Protein AF-A0A8J1VKW4-F1 (afdb_monomer)

Structure (mmCIF, N/CA/C/O backbone):
data_AF-A0A8J1VKW4-F1
#
_entry.id   AF-A0A8J1VKW4-F1
#
loop_
_atom_site.group_PDB
_atom_site.id
_atom_site.type_symbol
_atom_site.label_atom_id
_atom_site.label_alt_id
_atom_site.label_comp_id
_atom_site.label_asym_id
_atom_site.label_entity_id
_atom_site.label_seq_id
_atom_site.pdbx_PDB_ins_code
_atom_site.Cartn_x
_atom_site.Cartn_y
_atom_site.Cartn_z
_atom_site.occupancy
_atom_site.B_iso_or_equiv
_atom_site.auth_seq_id
_atom_site.auth_comp_id
_atom_site.auth_asym_id
_atom_site.auth_atom_id
_atom_site.pdbx_PDB_model_num
ATOM 1 N N . MET A 1 1 ? 56.242 23.910 -85.089 1.00 36.94 1 MET A N 1
ATOM 2 C CA . MET A 1 1 ? 56.567 22.838 -84.122 1.00 36.94 1 MET A CA 1
ATOM 3 C C . MET A 1 1 ? 55.253 22.298 -83.583 1.00 36.94 1 MET A C 1
ATOM 5 O O . MET A 1 1 ? 54.574 23.015 -82.865 1.00 36.94 1 MET A O 1
ATOM 9 N N . ILE A 1 2 ? 54.832 21.115 -84.033 1.00 38.91 2 ILE A N 1
ATOM 10 C CA . ILE A 1 2 ? 53.536 20.521 -83.674 1.00 38.91 2 ILE A CA 1
ATOM 11 C C . ILE A 1 2 ? 53.743 19.710 -82.392 1.00 38.91 2 ILE A C 1
ATOM 13 O O . ILE A 1 2 ? 54.543 18.778 -82.377 1.00 38.91 2 ILE A O 1
ATOM 17 N N . SER A 1 3 ? 53.068 20.097 -81.310 1.00 37.22 3 SER A N 1
ATOM 18 C CA . SER A 1 3 ? 53.065 19.372 -80.041 1.00 37.22 3 SER A CA 1
ATOM 19 C C . SER A 1 3 ? 52.272 18.073 -80.188 1.00 37.22 3 SER A C 1
ATOM 21 O O . SER A 1 3 ? 51.053 18.065 -80.348 1.00 37.22 3 SER A O 1
ATOM 23 N N . SER A 1 4 ? 52.975 16.947 -80.134 1.00 39.84 4 SER A N 1
ATOM 24 C CA . SER A 1 4 ? 52.389 15.611 -80.076 1.00 39.84 4 SER A CA 1
ATOM 25 C C . SER A 1 4 ? 51.739 15.387 -78.707 1.00 39.84 4 SER A C 1
ATOM 27 O O . SER A 1 4 ? 52.409 15.018 -77.742 1.00 39.84 4 SER A O 1
ATOM 29 N N . PHE A 1 5 ? 50.431 15.625 -78.614 1.00 45.59 5 PHE A N 1
ATOM 30 C CA . PHE A 1 5 ? 49.618 15.143 -77.500 1.00 45.59 5 PHE A CA 1
ATOM 31 C C . PHE A 1 5 ? 49.519 13.610 -77.576 1.00 45.59 5 PHE A C 1
ATOM 33 O O . PHE A 1 5 ? 49.183 13.086 -78.642 1.00 45.59 5 PHE A O 1
ATOM 40 N N . PRO A 1 6 ? 49.782 12.863 -76.489 1.00 50.28 6 PRO A N 1
ATOM 41 C CA . PRO A 1 6 ? 49.545 11.427 -76.484 1.00 50.28 6 PRO A CA 1
ATOM 42 C C . PRO A 1 6 ? 48.038 11.170 -76.619 1.00 50.28 6 PRO A C 1
ATOM 44 O O . PRO A 1 6 ? 47.255 11.510 -75.733 1.00 50.28 6 PRO A O 1
ATOM 47 N N . GLN A 1 7 ? 47.626 10.583 -77.745 1.00 47.34 7 GLN A N 1
ATOM 48 C CA . GLN A 1 7 ? 46.265 10.089 -77.943 1.00 47.34 7 GLN A CA 1
ATOM 49 C C 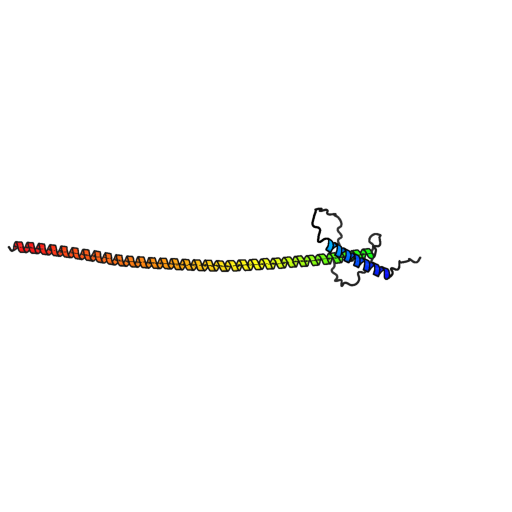. GLN A 1 7 ? 46.038 8.897 -77.009 1.00 47.34 7 GLN A C 1
ATOM 51 O O . GLN A 1 7 ? 46.432 7.773 -77.317 1.00 47.34 7 GLN A O 1
ATOM 56 N N . ILE A 1 8 ? 45.418 9.148 -75.856 1.00 52.66 8 ILE A N 1
ATOM 57 C CA . ILE A 1 8 ? 44.946 8.091 -74.958 1.00 52.66 8 ILE A CA 1
ATOM 58 C C . ILE A 1 8 ? 43.867 7.313 -75.714 1.00 52.66 8 ILE A C 1
ATOM 60 O O . ILE A 1 8 ? 42.833 7.872 -76.085 1.00 52.66 8 ILE A O 1
ATOM 64 N N . ARG A 1 9 ? 44.119 6.032 -75.994 1.00 56.00 9 ARG A N 1
ATOM 65 C CA . ARG A 1 9 ? 43.197 5.199 -76.774 1.00 56.00 9 ARG A CA 1
ATOM 66 C C . ARG A 1 9 ? 42.032 4.772 -75.884 1.00 56.00 9 ARG A C 1
ATOM 68 O O . ARG A 1 9 ? 42.182 4.594 -74.678 1.00 56.00 9 ARG A O 1
ATOM 75 N N . ALA A 1 10 ? 40.859 4.529 -76.468 1.00 54.78 10 ALA A N 1
ATOM 76 C CA . ALA A 1 10 ? 39.691 4.036 -75.724 1.00 54.78 10 ALA A CA 1
ATOM 77 C C . ALA A 1 10 ? 39.971 2.721 -74.954 1.00 54.78 10 ALA A C 1
ATOM 79 O O . ALA A 1 10 ? 39.379 2.466 -73.902 1.00 54.78 10 ALA A O 1
ATOM 80 N N . SER A 1 11 ? 40.926 1.912 -75.434 1.00 56.25 11 SER A N 1
ATOM 81 C CA . SER A 1 11 ? 41.442 0.724 -74.741 1.00 56.25 11 SER A CA 1
ATOM 82 C C . SER A 1 11 ? 42.068 1.041 -73.380 1.00 56.25 11 SER A C 1
ATOM 84 O O . SER A 1 11 ? 41.938 0.245 -72.448 1.00 56.25 11 SER A O 1
ATOM 86 N N . ASP A 1 12 ? 42.692 2.210 -73.242 1.00 55.22 12 ASP A N 1
ATOM 87 C CA . ASP A 1 12 ? 43.379 2.637 -72.025 1.00 55.22 12 ASP A CA 1
ATOM 88 C C . ASP A 1 12 ? 42.350 3.037 -70.962 1.00 55.22 12 ASP A C 1
ATOM 90 O O . ASP A 1 12 ? 42.443 2.610 -69.813 1.00 55.22 12 ASP A O 1
ATOM 94 N N . PHE A 1 13 ? 41.268 3.718 -71.354 1.00 56.88 13 PHE A N 1
ATOM 95 C CA . PHE A 1 13 ? 40.128 3.991 -70.468 1.00 56.88 13 PHE A CA 1
ATOM 96 C C . PHE A 1 13 ? 39.445 2.707 -69.974 1.00 56.88 13 PHE A C 1
ATOM 98 O O . PHE A 1 13 ? 39.104 2.591 -68.791 1.00 56.88 13 PHE A O 1
ATOM 105 N N . ALA A 1 14 ? 39.285 1.702 -70.842 1.00 63.62 14 ALA A N 1
ATOM 106 C CA . ALA A 1 14 ? 38.735 0.404 -70.450 1.00 63.62 14 ALA A CA 1
ATOM 107 C C . ALA A 1 14 ? 39.653 -0.341 -69.461 1.00 63.62 14 ALA A C 1
ATOM 109 O O . ALA A 1 14 ? 39.168 -0.953 -68.502 1.00 63.62 14 ALA A O 1
ATOM 110 N N . ALA A 1 15 ? 40.973 -0.267 -69.655 1.00 64.50 15 ALA A N 1
ATOM 111 C CA . ALA A 1 15 ? 41.958 -0.836 -68.739 1.00 64.50 15 ALA A CA 1
ATOM 112 C C . ALA A 1 15 ? 41.936 -0.137 -67.368 1.00 64.50 15 ALA A C 1
ATOM 114 O O . ALA A 1 15 ? 41.903 -0.814 -66.336 1.00 64.50 15 ALA A O 1
ATOM 115 N N . LEU A 1 16 ? 41.847 1.196 -67.344 1.00 63.59 16 LEU A N 1
ATOM 116 C CA . LEU A 1 16 ? 41.760 1.992 -66.117 1.00 63.59 16 LEU A CA 1
ATOM 117 C C . LEU A 1 16 ? 40.461 1.733 -65.341 1.00 63.59 16 LEU A C 1
ATOM 119 O O . LEU A 1 16 ? 40.492 1.524 -64.126 1.00 63.59 16 LEU A O 1
ATOM 123 N N . ARG A 1 17 ? 39.318 1.618 -66.030 1.00 68.75 17 ARG A N 1
ATOM 124 C CA . ARG A 1 17 ? 38.032 1.258 -65.405 1.00 68.75 17 ARG A CA 1
ATOM 125 C C . ARG A 1 17 ? 38.060 -0.143 -64.788 1.00 68.75 17 ARG A C 1
ATOM 127 O O . ARG A 1 17 ? 37.532 -0.359 -63.691 1.00 68.75 17 ARG A O 1
ATOM 134 N N . ARG A 1 18 ? 38.702 -1.107 -65.458 1.00 72.00 18 ARG A N 1
ATOM 135 C CA . ARG A 1 18 ? 38.918 -2.462 -64.919 1.00 72.00 18 ARG A CA 1
ATOM 136 C C . ARG A 1 18 ? 39.855 -2.442 -63.712 1.00 72.00 18 ARG A C 1
ATOM 138 O O . ARG A 1 18 ? 39.589 -3.163 -62.750 1.00 72.00 18 ARG A O 1
ATOM 145 N N . LEU A 1 19 ? 40.902 -1.615 -63.728 1.00 73.81 19 LEU A N 1
ATOM 146 C CA . LEU A 1 19 ? 41.825 -1.453 -62.604 1.00 73.81 19 LEU A CA 1
ATOM 147 C C . LEU A 1 19 ? 41.109 -0.882 -61.372 1.00 73.81 19 LEU A C 1
ATOM 149 O O . LEU A 1 19 ? 41.178 -1.495 -60.310 1.00 73.81 19 LEU A O 1
ATOM 153 N N . ALA A 1 20 ? 40.339 0.198 -61.526 1.00 66.31 20 ALA A N 1
ATOM 154 C CA . ALA A 1 20 ? 39.536 0.785 -60.447 1.00 66.31 20 ALA A CA 1
ATOM 155 C C . ALA A 1 20 ? 38.490 -0.202 -59.886 1.00 66.31 20 ALA A C 1
ATOM 157 O O . ALA A 1 20 ? 38.286 -0.315 -58.677 1.00 66.31 20 ALA A O 1
ATOM 158 N N . SER A 1 21 ? 37.861 -0.997 -60.757 1.00 71.00 21 SER A N 1
ATOM 159 C CA . SER A 1 21 ? 36.925 -2.047 -60.328 1.00 71.00 21 SER A CA 1
ATOM 160 C C . SER A 1 21 ? 37.630 -3.169 -59.552 1.00 71.00 21 SER A C 1
ATOM 162 O O . SER A 1 21 ? 37.085 -3.705 -58.586 1.00 71.00 21 SER A O 1
ATOM 164 N N . ARG A 1 22 ? 38.855 -3.534 -59.952 1.00 73.94 22 ARG A N 1
ATOM 165 C CA . ARG A 1 22 ? 39.676 -4.541 -59.264 1.00 73.94 22 ARG A CA 1
ATOM 166 C C . ARG A 1 22 ? 40.177 -4.047 -57.912 1.00 73.94 22 ARG A C 1
ATOM 168 O O . ARG A 1 22 ? 40.124 -4.820 -56.960 1.00 73.94 22 ARG A O 1
ATOM 175 N N . THR A 1 23 ? 40.624 -2.796 -57.801 1.00 72.31 23 THR A N 1
ATOM 176 C CA . THR A 1 23 ? 41.054 -2.224 -56.515 1.00 72.31 23 THR A CA 1
ATOM 177 C C . THR A 1 23 ? 39.887 -2.146 -55.539 1.00 72.31 23 THR A C 1
ATOM 179 O O . THR A 1 23 ? 40.040 -2.569 -54.397 1.00 72.31 23 THR A O 1
ATOM 182 N N . ARG A 1 24 ? 38.694 -1.751 -56.001 1.00 70.88 24 ARG A N 1
ATOM 183 C CA . ARG A 1 24 ? 37.465 -1.797 -55.194 1.00 70.88 24 ARG A CA 1
ATOM 184 C C . ARG A 1 24 ? 37.159 -3.209 -54.683 1.00 70.88 24 ARG A C 1
ATOM 186 O O . ARG A 1 24 ? 37.010 -3.403 -53.481 1.00 70.88 24 ARG A O 1
ATOM 193 N N . ARG A 1 25 ? 37.157 -4.218 -55.564 1.00 73.00 25 ARG A N 1
ATOM 194 C CA . ARG A 1 25 ? 36.947 -5.627 -55.165 1.00 73.00 25 ARG A CA 1
ATOM 195 C C . ARG A 1 25 ? 38.035 -6.142 -54.219 1.00 73.00 25 ARG A C 1
ATOM 197 O O . ARG A 1 25 ? 37.746 -6.959 -53.349 1.00 73.00 25 ARG A O 1
ATOM 204 N N . ARG A 1 26 ? 39.284 -5.699 -54.384 1.00 76.00 26 ARG A N 1
ATOM 205 C CA . ARG A 1 26 ? 40.398 -6.060 -53.496 1.00 76.00 26 ARG A CA 1
ATOM 206 C C . ARG A 1 26 ? 40.198 -5.477 -52.098 1.00 76.00 26 ARG A C 1
ATOM 208 O O . ARG A 1 26 ? 40.295 -6.229 -51.137 1.00 76.00 26 ARG A O 1
ATOM 215 N N . LEU A 1 27 ? 39.844 -4.197 -51.991 1.00 71.94 27 LEU A N 1
ATOM 216 C CA . LEU A 1 27 ? 39.533 -3.550 -50.711 1.00 71.94 27 LEU A CA 1
ATOM 217 C C . LEU A 1 27 ? 38.328 -4.216 -50.021 1.00 71.94 27 LEU A C 1
ATOM 219 O O . LEU A 1 27 ? 38.366 -4.477 -48.820 1.00 71.94 27 LEU A O 1
ATOM 223 N N . GLU A 1 28 ? 37.298 -4.602 -50.781 1.00 72.12 28 GLU A N 1
ATOM 224 C CA . GLU A 1 28 ? 36.158 -5.372 -50.261 1.00 72.12 28 GLU A CA 1
ATOM 225 C C . GLU A 1 28 ? 36.562 -6.765 -49.739 1.00 72.12 28 GLU A C 1
ATOM 227 O O . GLU A 1 28 ? 36.038 -7.216 -48.718 1.00 72.12 28 GLU A O 1
ATOM 232 N N . ARG A 1 29 ? 37.504 -7.454 -50.402 1.00 74.00 29 ARG A N 1
ATOM 233 C CA . ARG A 1 29 ? 38.032 -8.758 -49.954 1.00 74.00 29 ARG A CA 1
ATOM 234 C C . ARG A 1 29 ? 38.921 -8.636 -48.723 1.00 74.00 29 ARG A C 1
ATOM 236 O O . ARG A 1 29 ? 38.750 -9.416 -47.792 1.00 74.00 29 ARG A O 1
ATOM 243 N N . GLU A 1 30 ? 39.823 -7.658 -48.686 1.00 69.06 30 GLU A N 1
ATOM 244 C CA . GLU A 1 30 ? 40.665 -7.388 -47.514 1.00 69.06 30 GLU A CA 1
ATOM 245 C C . GLU A 1 30 ? 39.804 -7.058 -46.284 1.00 69.06 30 GLU A C 1
ATOM 247 O O . GLU A 1 30 ? 40.100 -7.514 -45.182 1.00 69.06 30 GLU A O 1
ATOM 252 N N . ARG A 1 31 ? 38.668 -6.375 -46.473 1.00 61.94 31 ARG A N 1
ATOM 253 C CA . ARG A 1 31 ? 37.682 -6.124 -45.413 1.00 61.94 31 ARG A CA 1
ATOM 254 C C . ARG A 1 31 ? 36.963 -7.391 -44.933 1.00 61.94 31 ARG A C 1
ATOM 256 O O . ARG A 1 31 ? 36.726 -7.522 -43.737 1.00 61.94 31 ARG A O 1
ATOM 263 N N . ARG A 1 32 ? 36.633 -8.332 -45.826 1.00 64.50 32 ARG A N 1
ATOM 264 C CA . ARG A 1 32 ? 36.074 -9.644 -45.432 1.00 64.50 32 ARG A CA 1
ATOM 265 C C . ARG A 1 32 ? 37.114 -10.521 -44.718 1.00 64.50 32 ARG A C 1
ATOM 267 O O . ARG A 1 32 ? 36.754 -11.242 -43.798 1.00 64.50 32 ARG A O 1
ATOM 274 N N . GLY A 1 33 ? 38.390 -10.422 -45.102 1.00 56.88 33 GLY A N 1
ATOM 275 C CA . GLY A 1 33 ? 39.500 -11.163 -44.487 1.00 56.88 33 GLY A CA 1
ATOM 276 C C . GLY A 1 33 ? 39.949 -10.628 -43.120 1.00 56.88 33 GLY A C 1
ATOM 277 O O . GLY A 1 33 ? 40.381 -11.402 -42.274 1.00 56.88 33 GLY A O 1
ATOM 278 N N . ARG A 1 34 ? 39.791 -9.324 -42.848 1.00 54.09 34 ARG A N 1
ATOM 279 C CA . ARG A 1 34 ? 40.121 -8.696 -41.549 1.00 54.09 34 ARG A CA 1
ATOM 280 C C . ARG A 1 34 ? 39.004 -8.784 -40.495 1.00 54.09 34 ARG A C 1
ATOM 282 O O . ARG A 1 34 ? 39.060 -8.091 -39.487 1.00 54.09 34 ARG A O 1
ATOM 289 N N . GLY A 1 35 ? 38.004 -9.644 -40.691 1.00 48.34 35 GLY A N 1
ATOM 290 C CA . GLY A 1 35 ? 37.006 -9.969 -39.661 1.00 48.34 35 GLY A CA 1
ATOM 291 C C . GLY A 1 35 ? 37.505 -10.932 -38.571 1.00 48.34 35 GLY A C 1
ATOM 292 O O . GLY A 1 35 ? 36.757 -11.206 -37.639 1.00 48.34 35 GLY A O 1
ATOM 293 N N . GLY A 1 36 ? 38.740 -11.450 -38.683 1.00 46.78 36 GLY A N 1
ATOM 294 C CA . GLY A 1 36 ? 39.269 -12.522 -37.826 1.00 46.78 36 GLY A CA 1
ATOM 295 C C . GLY A 1 36 ? 40.538 -12.222 -37.016 1.00 46.78 36 GLY A C 1
ATOM 296 O O . GLY A 1 36 ? 40.989 -13.104 -36.296 1.00 46.78 36 GLY A O 1
ATOM 297 N N . GLN A 1 37 ? 41.126 -11.022 -37.080 1.00 41.78 37 GLN A N 1
ATOM 298 C CA . GLN A 1 37 ? 42.292 -10.672 -36.250 1.00 41.78 37 GLN A CA 1
ATOM 299 C C . GLN A 1 37 ? 41.942 -9.542 -35.283 1.00 41.78 37 GLN A C 1
ATOM 301 O O . GLN A 1 37 ? 41.975 -8.360 -35.619 1.00 41.78 37 GLN A O 1
ATOM 306 N N . ARG A 1 38 ? 41.584 -9.935 -34.058 1.00 48.03 38 ARG A N 1
ATOM 307 C CA . ARG A 1 38 ? 41.662 -9.067 -32.883 1.00 48.03 38 ARG A CA 1
ATOM 308 C C . ARG A 1 38 ? 43.128 -8.949 -32.470 1.00 48.03 38 ARG A C 1
ATOM 310 O O . ARG A 1 38 ? 43.802 -9.968 -32.376 1.00 48.03 38 ARG A O 1
ATOM 317 N N . GLY A 1 39 ? 43.552 -7.743 -32.106 1.00 37.97 39 GLY A N 1
ATOM 318 C CA . GLY A 1 39 ? 44.620 -7.567 -31.123 1.00 37.97 39 GLY A CA 1
ATOM 319 C C . GLY A 1 39 ? 45.649 -6.493 -31.452 1.00 37.97 39 GLY A C 1
ATOM 320 O O . GLY A 1 39 ? 46.365 -6.623 -32.435 1.00 37.97 3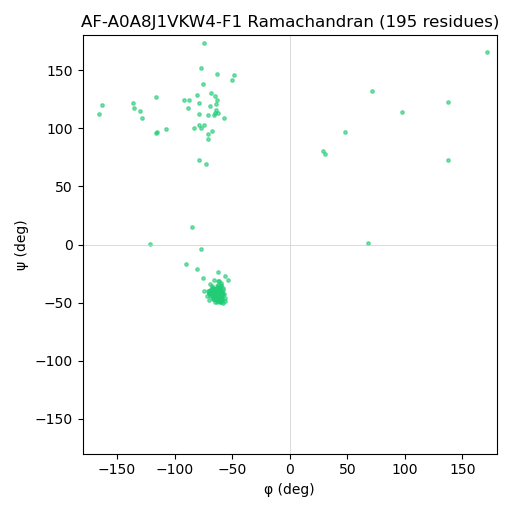9 GLY A O 1
ATOM 321 N N . SER A 1 40 ? 45.774 -5.542 -30.514 1.00 35.09 40 SER A N 1
ATOM 322 C CA . SER A 1 40 ? 46.935 -4.666 -30.273 1.00 35.09 40 SER A CA 1
ATOM 323 C C . SER A 1 40 ? 47.169 -3.581 -31.335 1.00 35.09 40 SER A C 1
ATOM 325 O O . SER A 1 40 ? 47.129 -3.842 -32.523 1.00 35.09 40 SER A O 1
ATOM 327 N N . GLY A 1 41 ? 47.396 -2.308 -31.043 1.00 33.97 41 GLY A N 1
ATOM 328 C CA . GLY A 1 41 ? 47.830 -1.602 -29.8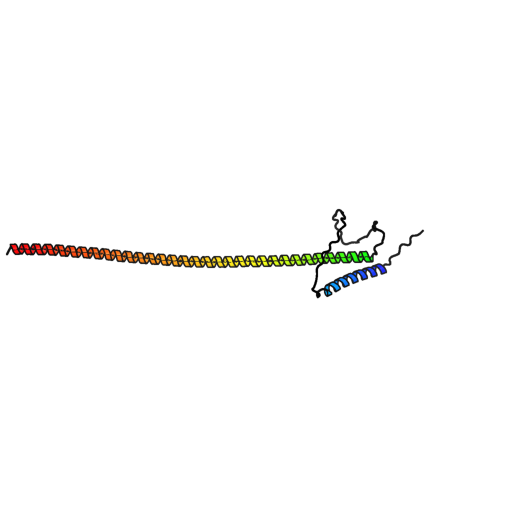47 1.00 33.97 41 GLY A CA 1
ATOM 329 C C . GLY A 1 41 ? 48.091 -0.149 -30.282 1.00 33.97 41 GLY A C 1
ATOM 330 O O . GLY A 1 41 ? 48.093 0.163 -31.470 1.00 33.97 41 GLY A O 1
ATOM 331 N N . MET A 1 42 ? 48.214 0.751 -29.316 1.00 40.91 42 MET A N 1
ATOM 332 C CA . MET A 1 42 ? 48.293 2.206 -29.475 1.00 40.91 42 MET A CA 1
ATOM 333 C C . MET A 1 42 ? 49.297 2.723 -30.524 1.00 40.91 42 MET A C 1
ATOM 335 O O . MET A 1 42 ? 50.412 2.226 -30.599 1.00 40.91 42 MET A O 1
ATOM 339 N N . ALA A 1 43 ? 48.948 3.833 -31.185 1.00 32.59 43 ALA A N 1
ATOM 340 C CA . ALA A 1 43 ? 49.825 5.001 -31.343 1.00 32.59 43 ALA A CA 1
ATOM 341 C C . ALA A 1 43 ? 48.998 6.208 -31.821 1.00 32.59 43 ALA A C 1
ATOM 343 O O . ALA A 1 43 ? 48.466 6.233 -32.930 1.00 32.59 43 ALA A O 1
ATOM 344 N N . ARG A 1 44 ? 48.865 7.213 -30.948 1.00 43.19 44 ARG A N 1
ATOM 345 C CA . ARG A 1 44 ? 48.507 8.577 -31.339 1.00 43.19 44 ARG A CA 1
ATOM 346 C C . ARG A 1 44 ? 49.770 9.229 -31.886 1.00 43.19 44 ARG A C 1
ATOM 348 O O . ARG A 1 44 ? 50.648 9.559 -31.104 1.00 43.19 44 ARG A O 1
ATOM 355 N N . GLU A 1 45 ? 49.799 9.508 -33.178 1.00 36.12 45 GLU A N 1
ATOM 356 C CA . GLU A 1 45 ? 50.656 10.549 -33.738 1.00 36.12 45 GLU A CA 1
ATOM 357 C C . GLU A 1 45 ? 49.796 11.434 -34.640 1.00 36.12 45 GLU A C 1
ATOM 359 O O . GLU A 1 45 ? 49.218 10.990 -35.630 1.00 36.12 45 GLU A O 1
ATOM 364 N N . LYS A 1 46 ? 49.648 12.698 -34.236 1.00 50.28 46 LYS A N 1
ATOM 365 C CA . LYS A 1 46 ? 49.170 13.770 -35.110 1.00 50.28 46 LYS A CA 1
ATOM 366 C C . LYS A 1 46 ? 50.362 14.227 -35.957 1.00 50.28 46 LYS A C 1
ATOM 368 O O . LYS A 1 46 ? 51.344 14.652 -35.351 1.00 50.28 46 LYS A O 1
ATOM 373 N N . PRO A 1 47 ? 50.268 14.307 -37.292 1.00 39.72 47 PRO A N 1
ATOM 374 C CA . PRO A 1 47 ? 51.070 15.250 -38.048 1.00 39.72 47 PRO A CA 1
ATOM 375 C C . PRO A 1 47 ? 50.270 16.545 -38.204 1.00 39.72 47 PRO A C 1
ATOM 377 O O . PRO A 1 47 ? 49.117 16.544 -38.640 1.00 39.72 47 PRO A O 1
ATOM 380 N N . GLY A 1 48 ? 50.872 17.648 -37.768 1.00 34.97 48 GLY A N 1
ATOM 381 C CA . GLY A 1 48 ? 50.325 18.984 -37.936 1.00 34.97 48 GLY A CA 1
ATOM 382 C C . GLY A 1 48 ? 50.439 19.513 -39.367 1.00 34.97 48 GLY A C 1
ATOM 383 O O . GLY A 1 48 ? 51.117 18.941 -40.214 1.00 34.97 48 GLY A O 1
ATOM 384 N N . GLY A 1 49 ? 49.821 20.679 -39.564 1.00 34.97 49 GLY A N 1
ATOM 385 C CA . GLY A 1 49 ? 50.182 21.629 -40.615 1.00 34.97 49 GLY A CA 1
ATOM 386 C C . GLY A 1 49 ? 49.337 21.557 -41.884 1.00 34.97 49 GLY A C 1
ATOM 387 O O . GLY A 1 49 ? 49.426 20.605 -42.647 1.00 34.97 49 GLY A O 1
ATOM 388 N N . GLY A 1 50 ? 48.581 22.630 -42.139 1.00 33.38 50 GLY A N 1
ATOM 389 C CA . GLY A 1 50 ? 48.012 22.923 -43.457 1.00 33.38 50 GLY A CA 1
ATOM 390 C C . GLY A 1 50 ? 46.569 23.412 -43.419 1.00 33.38 50 GLY A C 1
ATOM 391 O O . GLY A 1 50 ? 45.661 22.685 -43.803 1.00 33.38 50 GLY A O 1
ATOM 392 N N . SER A 1 51 ? 46.352 24.648 -42.965 1.00 38.44 51 SER A N 1
ATOM 393 C CA . SER A 1 51 ? 45.087 25.355 -43.187 1.00 38.44 51 SER A CA 1
ATOM 394 C C . SER A 1 51 ? 44.965 25.695 -44.674 1.00 38.44 51 SER A C 1
ATOM 396 O O . SER A 1 51 ? 45.800 26.424 -45.206 1.00 38.44 51 SER A O 1
ATOM 398 N N . LEU A 1 52 ? 43.934 25.179 -45.342 1.00 38.62 52 LEU A N 1
ATOM 399 C CA . LEU A 1 52 ? 43.459 25.708 -46.618 1.00 38.62 52 LEU A CA 1
ATOM 400 C C . LEU A 1 52 ? 42.047 26.239 -46.399 1.00 38.62 52 LEU A C 1
ATOM 402 O O . LEU A 1 52 ? 41.066 25.499 -46.382 1.00 38.62 52 LEU A O 1
ATOM 406 N N . ALA A 1 53 ? 41.986 27.551 -46.184 1.00 37.88 53 ALA A N 1
ATOM 407 C CA . ALA A 1 53 ? 40.764 28.324 -46.248 1.00 37.88 53 ALA A CA 1
ATOM 408 C C . ALA A 1 53 ? 40.232 28.313 -47.690 1.00 37.88 53 ALA A C 1
ATOM 410 O O . ALA A 1 53 ? 40.948 28.644 -48.633 1.00 37.88 53 ALA A O 1
ATOM 411 N N . GLY A 1 54 ? 38.964 27.947 -47.842 1.00 35.53 54 GLY A N 1
ATOM 412 C CA . GLY A 1 54 ? 38.214 28.035 -49.087 1.00 35.53 54 GLY A CA 1
ATOM 413 C C . GLY A 1 54 ? 36.728 27.934 -48.771 1.00 35.53 54 GLY A C 1
ATOM 414 O O . GLY A 1 54 ? 36.281 26.981 -48.138 1.00 35.53 54 GLY A O 1
ATOM 415 N N . THR A 1 55 ? 35.981 28.967 -49.135 1.00 35.75 55 THR A N 1
ATOM 416 C CA . THR A 1 55 ? 34.545 29.123 -48.907 1.00 35.75 55 THR A CA 1
ATOM 417 C C . THR A 1 55 ? 33.750 28.055 -49.660 1.00 35.75 55 THR A C 1
ATOM 419 O O . THR A 1 55 ? 33.812 27.955 -50.882 1.00 35.75 55 THR A O 1
ATOM 422 N N . TRP A 1 56 ? 32.972 27.256 -48.928 1.00 35.28 56 TRP A N 1
ATOM 423 C CA . TRP A 1 56 ? 32.057 26.276 -49.507 1.00 35.28 56 TRP A CA 1
ATOM 424 C C . TRP A 1 56 ? 30.792 26.988 -49.991 1.00 35.28 56 TRP A C 1
ATOM 426 O O . TRP A 1 56 ? 29.928 27.335 -49.186 1.00 35.28 56 TRP A O 1
ATOM 436 N N . ARG A 1 57 ? 30.657 27.200 -51.304 1.00 31.38 57 ARG A N 1
ATOM 437 C CA . ARG A 1 57 ? 29.332 27.374 -51.909 1.00 31.38 57 ARG A CA 1
ATOM 438 C C . ARG A 1 57 ? 28.786 26.000 -52.280 1.00 31.38 57 ARG A C 1
ATOM 440 O O . ARG A 1 57 ? 29.441 25.239 -52.985 1.00 31.38 57 ARG A O 1
ATOM 447 N N . ARG A 1 58 ? 27.594 25.695 -51.762 1.00 36.34 58 ARG A N 1
ATOM 448 C CA . ARG A 1 58 ? 26.756 24.575 -52.199 1.00 36.34 58 ARG A CA 1
ATOM 449 C C . ARG A 1 58 ? 26.311 24.855 -53.630 1.00 36.34 58 ARG A C 1
ATOM 451 O O . ARG A 1 58 ? 25.496 25.747 -53.832 1.00 36.34 58 ARG A O 1
ATOM 458 N N . GLU A 1 59 ? 26.806 24.076 -54.576 1.00 32.75 59 GLU A N 1
ATOM 459 C CA . GLU A 1 59 ? 26.089 23.823 -55.820 1.00 32.75 59 GLU A CA 1
ATOM 460 C C . GLU A 1 59 ? 25.760 22.334 -55.870 1.00 32.75 59 GLU A C 1
ATOM 462 O O . GLU A 1 59 ? 26.602 21.466 -55.626 1.00 32.75 59 GLU A O 1
ATOM 467 N N . GLU A 1 60 ? 24.476 22.076 -56.075 1.00 38.25 60 GLU A N 1
ATOM 468 C CA . GLU A 1 60 ? 23.884 20.775 -56.326 1.00 38.25 60 GLU A CA 1
ATOM 469 C C . GLU A 1 60 ? 24.568 20.168 -57.552 1.00 38.25 60 GLU A C 1
ATOM 471 O O . GLU A 1 60 ? 24.387 20.638 -58.669 1.00 38.25 60 GLU A O 1
ATOM 476 N N . SER A 1 61 ? 25.390 19.140 -57.352 1.00 37.69 61 SER A N 1
ATOM 477 C CA . SER A 1 61 ? 25.988 18.397 -58.457 1.00 37.69 61 SER A CA 1
ATOM 478 C C . SER A 1 61 ? 25.317 17.034 -58.528 1.00 37.69 61 SER A C 1
ATOM 480 O O . SER A 1 61 ? 25.612 16.118 -57.755 1.00 37.69 61 SER A O 1
ATOM 482 N N . SER A 1 62 ? 24.370 16.935 -59.460 1.00 37.03 62 SER A N 1
ATOM 483 C CA . SER A 1 62 ? 23.995 15.680 -60.095 1.00 37.03 62 SER A CA 1
ATOM 484 C C . SER A 1 62 ? 25.262 14.985 -60.599 1.00 37.03 62 SER A C 1
ATOM 486 O O . SER A 1 62 ? 26.221 15.620 -61.038 1.00 37.03 62 SER A O 1
ATOM 488 N N . ALA A 1 63 ? 25.290 13.664 -60.459 1.00 41.84 63 ALA A N 1
ATOM 489 C CA . ALA A 1 63 ? 26.437 12.826 -60.764 1.00 41.84 63 ALA A CA 1
ATOM 490 C C . ALA A 1 63 ? 26.673 12.696 -62.280 1.00 41.84 63 ALA A C 1
ATOM 492 O O . ALA A 1 63 ? 26.485 11.617 -62.828 1.00 41.84 63 ALA A O 1
ATOM 493 N N . GLU A 1 64 ? 27.098 13.765 -62.949 1.00 37.03 64 GLU A N 1
ATOM 494 C CA . GLU A 1 64 ? 27.454 13.767 -64.370 1.00 37.03 64 GLU A CA 1
ATOM 495 C C . GLU A 1 64 ? 28.773 14.539 -64.573 1.00 37.03 64 GLU A C 1
ATOM 497 O O . GLU A 1 64 ? 28.895 15.708 -64.229 1.00 37.03 64 GLU A O 1
ATOM 502 N N . ASP A 1 65 ? 29.783 13.808 -65.055 1.00 39.00 65 ASP A N 1
ATOM 503 C CA . ASP A 1 65 ? 31.117 14.229 -65.507 1.00 39.00 65 ASP A CA 1
ATOM 504 C C . ASP A 1 65 ? 31.947 15.182 -64.623 1.00 39.00 65 ASP A C 1
ATOM 506 O O . ASP A 1 65 ? 31.940 16.406 -64.741 1.00 39.00 65 ASP A O 1
ATOM 510 N N . ILE A 1 66 ? 32.844 14.584 -63.827 1.00 40.72 66 ILE A N 1
ATOM 511 C CA . ILE A 1 66 ? 33.984 15.298 -63.237 1.00 40.72 66 ILE A CA 1
ATOM 512 C C . ILE A 1 66 ? 34.984 15.629 -64.358 1.00 40.72 66 ILE A C 1
ATOM 514 O O . ILE A 1 66 ? 35.897 14.853 -64.653 1.00 40.72 66 ILE A O 1
ATOM 518 N N . VAL A 1 67 ? 34.840 16.800 -64.976 1.00 38.91 67 VAL A N 1
ATOM 519 C CA . VAL A 1 67 ? 35.860 17.373 -65.864 1.00 38.91 67 VAL A CA 1
ATOM 520 C C . VAL A 1 67 ? 36.986 17.954 -65.003 1.00 38.91 67 VAL A C 1
ATOM 522 O O . VAL A 1 67 ? 36.891 19.055 -64.465 1.00 38.91 67 VAL A O 1
ATOM 525 N N . VAL A 1 68 ? 38.089 17.215 -64.864 1.00 41.06 68 VAL A N 1
ATOM 526 C CA . VAL A 1 68 ? 39.291 17.702 -64.170 1.00 41.06 68 VAL A CA 1
ATOM 527 C C . VAL A 1 68 ? 40.016 18.705 -65.069 1.00 41.06 68 VAL A C 1
ATOM 529 O O . VAL A 1 68 ? 40.706 18.328 -66.014 1.00 41.06 68 VAL A O 1
ATOM 532 N N . HIS A 1 69 ? 39.874 19.999 -64.782 1.00 34.31 69 HIS A N 1
ATOM 533 C CA . HIS A 1 69 ? 40.715 21.035 -65.380 1.00 34.31 69 HIS A CA 1
ATOM 534 C C . HIS A 1 69 ? 42.077 21.091 -64.673 1.00 34.31 69 HIS A C 1
ATOM 536 O O . HIS A 1 69 ? 42.126 21.353 -63.469 1.00 34.31 69 HIS A O 1
ATOM 542 N N . PRO A 1 70 ? 43.206 20.914 -65.385 1.00 38.47 70 PRO A N 1
ATOM 543 C CA . PRO A 1 70 ? 44.530 21.015 -64.789 1.00 38.47 70 PRO A CA 1
ATOM 544 C C . PRO A 1 70 ? 44.913 22.492 -64.625 1.00 38.47 70 PRO A C 1
ATOM 546 O O . PRO A 1 70 ? 45.752 23.026 -65.351 1.00 38.47 70 PRO A O 1
ATOM 549 N N . ARG A 1 71 ? 44.301 23.199 -63.669 1.00 41.03 71 ARG A N 1
ATOM 550 C CA . ARG A 1 71 ? 44.806 24.514 -63.257 1.00 41.03 71 ARG A CA 1
ATOM 551 C C . ARG A 1 71 ? 45.934 24.327 -62.249 1.00 41.03 71 ARG A C 1
ATOM 553 O O . ARG A 1 71 ? 45.696 24.090 -61.075 1.00 41.03 71 ARG A O 1
ATOM 560 N N . ARG A 1 72 ? 47.162 24.459 -62.767 1.00 43.38 72 ARG A N 1
ATOM 561 C CA . ARG A 1 72 ? 48.401 24.846 -62.067 1.00 43.38 72 ARG A CA 1
ATOM 562 C C . ARG A 1 72 ? 48.468 24.436 -60.586 1.00 43.38 72 ARG A C 1
ATOM 564 O O . ARG A 1 72 ? 48.392 25.278 -59.699 1.00 43.38 72 ARG A O 1
ATOM 571 N N . THR A 1 73 ? 48.756 23.166 -60.334 1.00 43.28 73 THR A N 1
ATOM 572 C CA . THR A 1 73 ? 49.356 22.730 -59.066 1.00 43.28 73 THR A CA 1
ATOM 573 C C . THR A 1 73 ? 50.589 21.892 -59.388 1.00 43.28 73 THR A C 1
ATOM 575 O O . THR A 1 73 ? 50.478 20.812 -59.960 1.00 43.28 73 THR A O 1
ATOM 578 N N . SER A 1 74 ? 51.767 22.460 -59.115 1.00 39.66 74 SER A N 1
ATOM 579 C CA . SER A 1 74 ? 53.082 21.804 -59.018 1.00 39.66 74 SER A CA 1
ATOM 580 C C . SER A 1 74 ? 53.312 20.536 -59.868 1.00 39.66 74 SER A C 1
ATOM 582 O O . SER A 1 74 ? 53.302 19.416 -59.368 1.00 39.66 74 SER A O 1
ATOM 584 N N . GLY A 1 75 ? 53.614 20.732 -61.153 1.00 44.56 75 GLY A N 1
ATOM 585 C CA . GLY A 1 75 ? 54.747 20.075 -61.822 1.00 44.56 75 GLY A CA 1
ATOM 586 C C . GLY A 1 75 ? 54.758 18.560 -62.069 1.00 44.56 75 GLY A C 1
ATOM 587 O O . GLY A 1 75 ? 55.742 18.094 -62.637 1.00 44.56 75 GLY A O 1
ATOM 588 N N . LYS A 1 76 ? 53.735 17.774 -61.715 1.00 47.56 76 LYS A N 1
ATOM 589 C CA . LYS A 1 76 ? 53.625 16.375 -62.174 1.00 47.56 76 LYS A CA 1
ATOM 590 C C . LYS A 1 76 ? 52.190 16.064 -62.610 1.00 47.56 76 LYS A C 1
ATOM 592 O O . LYS A 1 76 ? 51.284 16.230 -61.795 1.00 47.56 76 LYS A O 1
ATOM 597 N N . PRO A 1 77 ? 51.953 15.633 -63.864 1.00 50.84 77 PRO A N 1
ATOM 598 C CA . PRO A 1 77 ? 50.633 15.185 -64.281 1.00 50.84 77 PRO A CA 1
ATOM 599 C C . PRO A 1 77 ? 50.260 13.960 -63.446 1.00 50.84 77 PRO A C 1
ATOM 601 O O . PRO A 1 77 ? 50.900 12.914 -63.537 1.00 50.84 77 PRO A O 1
ATOM 604 N N . ILE A 1 78 ? 49.246 14.110 -62.596 1.00 57.22 78 ILE A N 1
ATOM 605 C CA . ILE A 1 78 ? 48.621 12.978 -61.916 1.00 57.22 78 ILE A CA 1
ATOM 606 C C . ILE A 1 78 ? 48.018 12.116 -63.021 1.00 57.22 78 ILE A C 1
ATOM 608 O O . ILE A 1 78 ? 47.259 12.618 -63.855 1.00 57.22 78 ILE A O 1
ATOM 612 N N . SER A 1 79 ? 48.395 10.840 -63.076 1.00 67.75 79 SER A N 1
ATOM 613 C CA . SER A 1 79 ? 47.857 9.958 -64.101 1.00 67.75 79 SER A CA 1
ATOM 614 C C . SER A 1 79 ? 46.344 9.823 -63.902 1.00 67.75 79 SER A C 1
ATOM 616 O O . SER A 1 79 ? 45.846 9.825 -62.774 1.00 67.75 79 SER A O 1
ATOM 618 N N . ILE A 1 80 ? 45.586 9.679 -64.991 1.00 68.75 80 ILE A N 1
ATOM 619 C CA . ILE A 1 80 ? 44.132 9.447 -64.917 1.00 68.75 80 ILE A CA 1
ATOM 620 C C . ILE A 1 80 ? 43.829 8.233 -64.015 1.00 68.75 80 ILE A C 1
ATOM 622 O O . ILE A 1 80 ? 42.830 8.223 -63.299 1.00 68.75 80 ILE A O 1
ATOM 626 N N . ALA A 1 81 ? 44.736 7.250 -63.967 1.00 64.62 81 ALA A N 1
ATOM 627 C CA . ALA A 1 81 ? 44.665 6.113 -63.056 1.00 64.62 81 ALA A CA 1
ATOM 628 C C . ALA A 1 81 ? 44.639 6.533 -61.580 1.00 64.62 81 ALA A C 1
ATOM 630 O O . ALA A 1 81 ? 43.788 6.066 -60.823 1.00 64.62 81 ALA A O 1
ATOM 631 N N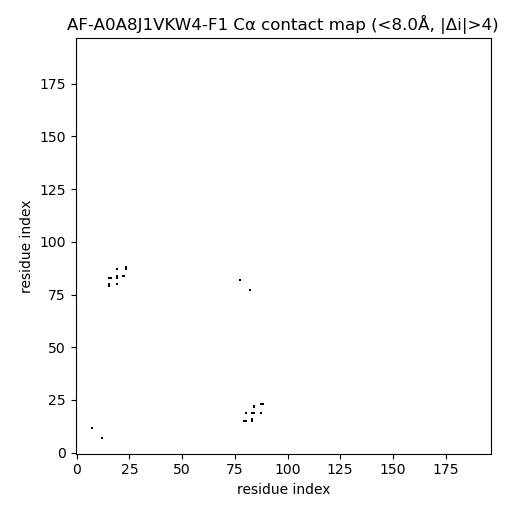 . ASP A 1 82 ? 45.533 7.435 -61.179 1.00 70.81 82 ASP A N 1
ATOM 632 C CA . ASP A 1 82 ? 45.644 7.904 -59.798 1.00 70.81 82 ASP A CA 1
ATOM 633 C C . ASP A 1 82 ? 44.414 8.725 -59.388 1.00 70.81 82 ASP A C 1
ATOM 635 O O . ASP A 1 82 ? 43.893 8.550 -58.285 1.00 70.81 82 ASP A O 1
ATOM 639 N N . ALA A 1 83 ? 43.872 9.540 -60.301 1.00 72.62 83 ALA A N 1
ATOM 640 C CA . ALA A 1 83 ? 42.625 10.275 -60.079 1.00 72.62 83 ALA A CA 1
ATOM 641 C C . ALA A 1 83 ? 41.408 9.335 -59.938 1.00 72.62 83 ALA A C 1
ATOM 643 O O . ALA A 1 83 ? 40.564 9.517 -59.054 1.00 72.62 83 ALA A O 1
ATOM 644 N N . MET A 1 84 ? 41.330 8.278 -60.754 1.00 74.31 84 MET A N 1
ATOM 645 C CA . MET A 1 84 ? 40.279 7.256 -60.651 1.00 74.31 84 MET A CA 1
ATOM 646 C C . MET A 1 84 ? 40.392 6.422 -59.366 1.00 74.31 84 MET A C 1
ATOM 648 O O . MET A 1 84 ? 39.383 6.043 -58.772 1.00 74.31 84 MET A O 1
ATOM 652 N N . ILE A 1 85 ? 41.611 6.140 -58.902 1.00 75.88 85 ILE A N 1
ATOM 653 C CA . ILE A 1 85 ? 41.835 5.436 -57.633 1.00 75.88 85 ILE A CA 1
ATOM 654 C C . ILE A 1 85 ? 41.451 6.330 -56.447 1.00 75.88 85 ILE A C 1
ATOM 656 O O . ILE A 1 85 ? 40.810 5.849 -55.511 1.00 75.88 85 ILE A O 1
ATOM 660 N N . ALA A 1 86 ? 41.796 7.620 -56.483 1.00 75.94 86 ALA A N 1
ATOM 661 C CA . ALA A 1 86 ? 41.443 8.576 -55.435 1.00 75.94 86 ALA A CA 1
ATOM 662 C C . ALA A 1 86 ? 39.921 8.751 -55.308 1.00 75.94 86 ALA A C 1
ATOM 664 O O . ALA A 1 86 ? 39.375 8.643 -54.211 1.00 75.94 86 ALA A O 1
ATOM 665 N N . THR A 1 87 ? 39.217 8.927 -56.427 1.00 78.69 87 THR A N 1
ATOM 666 C CA . THR A 1 87 ? 37.747 9.046 -56.443 1.00 78.69 87 THR A CA 1
ATOM 667 C C . THR A 1 87 ? 37.055 7.771 -55.955 1.00 78.69 87 THR A C 1
ATOM 669 O O . THR A 1 87 ? 36.140 7.850 -55.134 1.00 78.69 87 THR A O 1
ATOM 672 N N . ALA A 1 88 ? 37.530 6.586 -56.357 1.00 76.56 88 ALA A N 1
ATOM 673 C CA . ALA A 1 88 ? 36.994 5.314 -55.868 1.00 76.56 88 ALA A CA 1
ATOM 674 C C . ALA A 1 88 ? 37.185 5.127 -54.350 1.00 76.56 88 ALA A C 1
ATOM 676 O O . ALA A 1 88 ? 36.298 4.591 -53.682 1.00 76.56 88 ALA A O 1
ATOM 677 N N . ARG A 1 89 ? 38.318 5.580 -53.791 1.00 79.38 89 ARG A N 1
ATOM 678 C CA . ARG A 1 89 ? 38.560 5.566 -52.337 1.00 79.38 89 ARG A CA 1
ATOM 679 C C . ARG A 1 89 ? 37.611 6.505 -51.599 1.00 79.38 89 ARG A C 1
ATOM 681 O O . ARG A 1 89 ? 36.981 6.074 -50.641 1.00 79.38 89 ARG A O 1
ATOM 688 N N . LEU A 1 90 ? 37.444 7.735 -52.085 1.00 80.50 90 LEU A N 1
ATOM 689 C CA . LEU A 1 90 ? 36.536 8.714 -51.479 1.00 80.50 90 LEU A CA 1
ATOM 690 C C . LEU A 1 90 ? 35.081 8.224 -51.472 1.00 80.50 90 LEU A C 1
ATOM 692 O O . LEU A 1 90 ? 34.405 8.329 -50.452 1.00 80.50 90 LEU A O 1
ATOM 696 N N . GLN A 1 91 ? 34.612 7.618 -52.568 1.00 81.81 91 GLN A N 1
ATOM 697 C CA . GLN A 1 91 ? 33.267 7.030 -52.635 1.00 81.81 91 GLN A CA 1
ATOM 698 C C . GLN A 1 91 ? 33.094 5.846 -51.674 1.00 81.81 91 GLN A C 1
ATOM 700 O O . GLN A 1 91 ? 32.037 5.691 -51.060 1.00 81.81 91 GLN A O 1
ATOM 705 N N . PHE A 1 92 ? 34.123 5.008 -51.521 1.00 85.00 92 PHE A N 1
ATOM 706 C CA . PHE A 1 92 ? 34.095 3.895 -50.573 1.00 85.00 92 PHE A CA 1
ATOM 707 C C . PHE A 1 92 ? 34.057 4.388 -49.119 1.00 85.00 92 PHE A C 1
ATOM 709 O O . PHE A 1 92 ? 33.246 3.905 -48.331 1.00 85.00 92 PHE A O 1
ATOM 716 N N . GLU A 1 93 ? 34.883 5.376 -48.770 1.00 82.75 93 GLU A N 1
ATOM 717 C CA . GLU A 1 93 ? 34.908 5.973 -47.432 1.00 82.75 93 GLU A CA 1
ATOM 718 C C . GLU A 1 93 ? 33.601 6.695 -47.091 1.00 82.75 93 GLU A C 1
ATOM 720 O O . GLU A 1 93 ? 33.099 6.538 -45.977 1.00 82.75 93 GLU A O 1
ATOM 725 N N . ALA A 1 94 ? 33.019 7.433 -48.041 1.00 80.44 94 ALA A N 1
ATOM 726 C CA . ALA A 1 94 ? 31.712 8.067 -47.875 1.00 80.44 94 ALA A CA 1
ATOM 727 C C . ALA A 1 94 ? 30.621 7.020 -47.596 1.00 80.44 94 ALA A C 1
ATOM 729 O O . ALA A 1 94 ? 29.928 7.105 -46.583 1.00 80.44 94 ALA A O 1
ATOM 730 N N . GLY A 1 95 ? 30.557 5.954 -48.403 1.00 85.88 95 GLY A N 1
ATOM 731 C CA . GLY A 1 95 ? 29.610 4.859 -48.181 1.00 85.88 95 GLY A CA 1
ATOM 732 C C . GLY A 1 95 ? 29.825 4.112 -46.856 1.00 85.88 95 GLY A C 1
ATOM 733 O O . GLY A 1 95 ? 28.867 3.625 -46.251 1.00 85.88 95 GLY A O 1
ATOM 734 N N . GLU A 1 96 ? 31.065 4.019 -46.360 1.00 85.69 96 GLU A N 1
ATOM 735 C CA . GLU A 1 96 ? 31.333 3.460 -45.031 1.00 85.69 96 GLU A CA 1
ATOM 736 C C . GLU A 1 96 ? 30.865 4.367 -43.895 1.00 85.69 96 GLU A C 1
ATOM 738 O O . GLU A 1 96 ? 30.334 3.850 -42.910 1.00 85.69 96 GLU A O 1
ATOM 743 N N . ARG A 1 97 ? 31.044 5.686 -44.016 1.00 82.44 97 ARG A N 1
ATOM 744 C CA . ARG A 1 97 ? 30.547 6.653 -43.027 1.00 82.44 97 ARG A CA 1
ATOM 745 C C . ARG A 1 97 ? 29.026 6.606 -42.948 1.00 82.44 97 ARG A C 1
ATOM 747 O O . ARG A 1 97 ? 28.505 6.442 -41.849 1.00 82.44 97 ARG A O 1
ATOM 754 N N . ASP A 1 98 ? 28.342 6.603 -44.089 1.00 88.12 98 ASP A N 1
ATOM 755 C CA . ASP A 1 98 ? 26.878 6.518 -44.148 1.00 88.12 98 ASP A CA 1
ATOM 756 C C . ASP A 1 98 ? 26.360 5.208 -43.546 1.00 88.12 98 ASP A C 1
ATOM 758 O O . ASP A 1 98 ? 25.404 5.193 -42.769 1.00 88.12 98 ASP A O 1
ATOM 762 N N . ARG A 1 99 ? 27.019 4.080 -43.844 1.00 85.38 99 ARG A N 1
ATOM 763 C CA . ARG A 1 99 ? 26.644 2.788 -43.258 1.00 85.38 99 ARG A CA 1
ATOM 764 C C . ARG A 1 99 ? 26.864 2.758 -41.745 1.00 85.38 99 ARG A C 1
ATOM 766 O O . ARG A 1 99 ? 26.042 2.181 -41.039 1.00 85.38 99 ARG A O 1
ATOM 773 N N . ARG A 1 100 ? 27.963 3.333 -41.242 1.00 86.81 100 ARG A N 1
ATOM 774 C CA . ARG A 1 100 ? 28.228 3.419 -39.795 1.00 86.81 100 ARG A CA 1
ATOM 775 C C . ARG A 1 100 ? 27.206 4.321 -39.109 1.00 86.81 100 ARG A C 1
ATOM 777 O O . ARG A 1 100 ? 26.668 3.909 -38.090 1.00 86.81 100 ARG A O 1
ATOM 784 N N . ALA A 1 101 ? 26.882 5.470 -39.703 1.00 89.25 101 ALA A N 1
ATOM 785 C CA . ALA A 1 101 ? 25.853 6.376 -39.202 1.00 89.25 101 ALA A CA 1
ATOM 786 C C . ALA A 1 101 ? 24.498 5.668 -39.055 1.00 89.25 101 ALA A C 1
ATOM 788 O O . ALA A 1 101 ? 23.929 5.684 -37.971 1.00 89.25 101 ALA A O 1
ATOM 789 N N . ARG A 1 102 ? 24.047 4.931 -40.081 1.00 89.38 102 ARG A N 1
ATOM 790 C CA . ARG A 1 102 ? 22.792 4.155 -40.014 1.00 89.38 102 ARG A CA 1
ATOM 791 C C . ARG A 1 102 ? 22.800 3.069 -38.938 1.00 89.38 102 ARG A C 1
ATOM 793 O O . ARG A 1 102 ? 21.769 2.788 -38.339 1.00 89.38 102 ARG A O 1
ATOM 800 N N . ILE A 1 103 ? 23.943 2.417 -38.711 1.00 92.12 103 ILE A N 1
ATOM 801 C CA . ILE A 1 103 ? 24.067 1.387 -37.668 1.00 92.12 103 ILE A CA 1
ATOM 802 C C . ILE A 1 103 ? 23.995 2.019 -36.276 1.00 92.12 103 ILE A C 1
ATOM 804 O O . ILE A 1 103 ? 23.315 1.478 -35.411 1.00 92.12 103 ILE A O 1
ATOM 808 N N . GLU A 1 104 ? 24.686 3.135 -36.050 1.00 89.62 104 GLU A N 1
ATOM 809 C CA . GLU A 1 104 ? 24.632 3.840 -34.766 1.00 89.62 104 GLU A CA 1
ATOM 810 C C . GLU A 1 104 ? 23.238 4.424 -34.508 1.00 89.62 104 GLU A C 1
ATOM 812 O O . GLU A 1 104 ? 22.704 4.246 -33.419 1.00 89.62 104 GLU A O 1
ATOM 817 N N . GLU A 1 105 ? 22.590 4.998 -35.520 1.00 92.44 105 GLU A N 1
ATOM 818 C CA . GLU A 1 105 ? 21.202 5.465 -35.431 1.00 92.44 105 GLU A CA 1
ATOM 819 C C . GLU A 1 105 ? 20.234 4.321 -35.085 1.00 92.44 105 GLU A C 1
ATOM 821 O O . GLU A 1 105 ? 19.419 4.448 -34.174 1.00 92.44 105 GLU A O 1
ATOM 826 N N . ALA A 1 106 ? 20.374 3.157 -35.730 1.00 92.81 106 ALA A N 1
ATOM 827 C CA . ALA A 1 106 ? 19.558 1.985 -35.416 1.00 92.81 106 ALA A CA 1
ATOM 828 C C . ALA A 1 106 ? 19.791 1.464 -33.986 1.00 92.81 106 ALA A C 1
ATOM 830 O O . ALA A 1 106 ? 18.837 1.062 -33.318 1.00 92.81 106 ALA A O 1
ATOM 831 N N . LYS A 1 107 ? 21.039 1.482 -33.497 1.00 94.00 107 LYS A N 1
ATOM 832 C CA . LYS A 1 107 ? 21.360 1.111 -32.109 1.00 94.00 107 LYS A CA 1
ATOM 833 C C . LYS A 1 107 ? 20.750 2.088 -31.111 1.00 94.00 107 LYS A C 1
ATOM 835 O O . LYS A 1 107 ? 20.194 1.640 -30.113 1.00 94.00 107 LYS A O 1
ATOM 840 N N . LEU A 1 108 ? 20.840 3.392 -31.376 1.00 93.25 108 LEU A N 1
ATOM 841 C CA . LEU A 1 108 ? 20.248 4.426 -30.526 1.00 93.25 108 LEU A CA 1
ATOM 842 C C . LEU A 1 108 ? 18.725 4.273 -30.472 1.00 93.25 108 LEU A C 1
ATOM 844 O O . LEU A 1 108 ? 18.174 4.155 -29.382 1.00 93.25 108 LEU A O 1
ATOM 848 N N . ALA A 1 109 ? 18.065 4.117 -31.621 1.00 90.81 109 ALA A N 1
ATOM 849 C CA . ALA A 1 109 ? 16.622 3.884 -31.683 1.00 90.81 109 ALA A CA 1
ATOM 850 C C . ALA A 1 109 ? 16.199 2.589 -30.961 1.00 90.81 109 ALA A C 1
ATOM 852 O O . ALA A 1 109 ? 15.152 2.532 -30.313 1.00 90.81 109 ALA A O 1
ATOM 853 N N . GLN A 1 110 ? 17.006 1.525 -31.042 1.00 93.94 110 GLN A N 1
ATOM 854 C CA . GLN A 1 110 ? 16.756 0.293 -30.292 1.00 93.94 110 GLN A CA 1
ATOM 855 C C . GLN A 1 110 ? 16.921 0.509 -28.781 1.00 93.94 110 GLN A C 1
ATOM 857 O O . GLN A 1 110 ? 16.104 0.017 -28.001 1.00 93.94 110 GLN A O 1
ATOM 862 N N . GLN A 1 111 ? 17.947 1.250 -28.363 1.00 93.38 111 GLN A N 1
ATOM 863 C CA . GLN A 1 111 ? 18.191 1.566 -26.959 1.00 93.38 111 GLN A CA 1
ATOM 864 C C . GLN A 1 111 ? 17.066 2.425 -26.368 1.00 93.38 111 GLN A C 1
ATOM 866 O O . GLN A 1 111 ? 16.621 2.152 -25.255 1.00 93.38 111 GLN A O 1
ATOM 871 N N . GLU A 1 112 ? 16.568 3.413 -27.111 1.00 94.12 112 GLU A N 1
ATOM 872 C CA . GLU A 1 112 ? 15.430 4.249 -26.712 1.00 94.12 112 GLU A CA 1
ATOM 873 C C . GLU A 1 112 ? 14.173 3.407 -26.492 1.00 94.12 112 GLU A C 1
ATOM 875 O O . GLU A 1 112 ? 13.570 3.480 -25.423 1.00 94.12 112 GLU A O 1
ATOM 880 N N . ARG A 1 113 ? 13.842 2.501 -27.422 1.00 93.88 113 ARG A N 1
ATOM 881 C CA . ARG A 1 113 ? 12.705 1.576 -27.265 1.00 93.88 113 ARG A CA 1
ATOM 882 C C . ARG A 1 113 ? 12.839 0.675 -26.040 1.00 93.88 113 ARG A C 1
ATOM 884 O O . ARG A 1 113 ? 11.852 0.424 -25.352 1.00 93.88 113 ARG A O 1
ATOM 891 N N . LEU A 1 114 ? 14.044 0.175 -25.756 1.00 94.69 114 LEU A N 1
ATOM 892 C CA . LEU A 1 114 ? 14.297 -0.635 -24.560 1.00 94.69 114 LEU A CA 1
ATOM 893 C C . LEU A 1 114 ? 14.147 0.188 -23.279 1.00 94.69 114 LEU A C 1
ATOM 895 O O . LEU A 1 114 ? 13.597 -0.310 -22.297 1.00 94.69 114 LEU A O 1
ATOM 899 N N . ASN A 1 115 ? 14.615 1.436 -23.284 1.00 95.12 115 ASN A N 1
ATOM 900 C CA . ASN A 1 115 ? 14.462 2.340 -22.151 1.00 95.12 115 ASN A CA 1
ATOM 901 C C . ASN A 1 115 ? 12.983 2.687 -21.925 1.00 95.1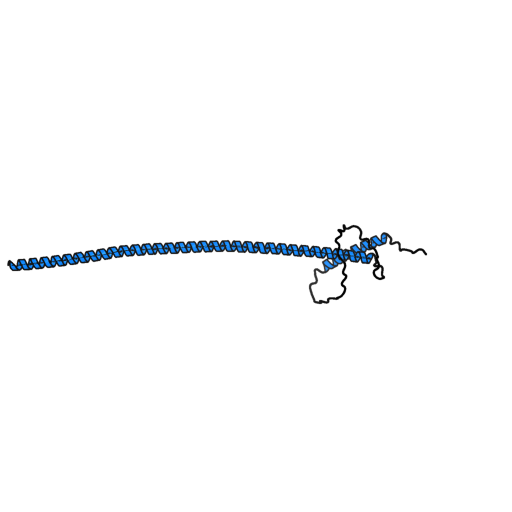2 115 ASN A C 1
ATOM 903 O O . ASN A 1 115 ? 12.516 2.583 -20.796 1.00 95.12 115 ASN A O 1
ATOM 907 N N . GLU A 1 116 ? 12.227 2.997 -22.980 1.00 94.69 116 GLU A N 1
ATOM 908 C CA . GLU A 1 116 ? 10.781 3.235 -22.903 1.00 94.69 116 GLU A CA 1
ATOM 909 C C . GLU A 1 116 ? 10.003 2.011 -22.409 1.00 94.69 116 GLU A C 1
ATOM 911 O O . GLU A 1 116 ? 9.086 2.135 -21.601 1.00 94.69 116 GLU A O 1
ATOM 916 N N . ALA A 1 117 ? 10.357 0.808 -22.869 1.00 94.50 117 ALA A N 1
ATOM 917 C CA . ALA A 1 117 ? 9.719 -0.416 -22.397 1.00 94.50 117 ALA A CA 1
ATOM 918 C C . ALA A 1 117 ? 9.973 -0.635 -20.897 1.00 94.50 117 ALA A C 1
ATOM 920 O O . ALA A 1 117 ? 9.040 -0.940 -20.153 1.00 94.50 117 ALA A O 1
ATOM 921 N N . LYS A 1 118 ? 11.213 -0.415 -20.438 1.00 96.31 118 LYS A N 1
ATOM 922 C CA . LYS A 1 118 ? 11.574 -0.510 -19.016 1.00 96.31 118 LYS A CA 1
ATOM 923 C C . LYS A 1 118 ? 10.842 0.521 -18.166 1.00 96.31 118 LYS A C 1
ATOM 925 O O . LYS A 1 118 ? 10.335 0.159 -17.110 1.00 96.31 118 LYS A O 1
ATOM 930 N N . THR A 1 119 ? 10.755 1.778 -18.604 1.00 94.94 119 THR A N 1
ATOM 931 C CA . THR A 1 119 ? 10.047 2.817 -17.840 1.00 94.94 119 THR A CA 1
ATOM 932 C C . THR A 1 119 ? 8.551 2.535 -17.774 1.00 94.94 119 THR A C 1
ATOM 934 O O . THR A 1 119 ? 7.969 2.628 -16.697 1.00 94.94 119 THR A O 1
ATOM 937 N N . ARG A 1 120 ? 7.923 2.101 -18.875 1.00 94.38 120 ARG A N 1
ATOM 938 C CA . ARG A 1 120 ? 6.511 1.676 -18.871 1.00 94.38 120 ARG A CA 1
ATOM 939 C C . ARG A 1 120 ? 6.270 0.507 -17.922 1.00 94.38 120 ARG A C 1
ATOM 941 O O . ARG A 1 120 ? 5.286 0.523 -17.188 1.00 94.38 120 ARG A O 1
ATOM 948 N N . GLN A 1 121 ? 7.170 -0.475 -17.910 1.00 95.25 121 GLN A N 1
ATOM 949 C CA . GLN A 1 121 ? 7.082 -1.602 -16.986 1.00 95.25 121 GLN A CA 1
ATOM 950 C C . GLN A 1 121 ? 7.217 -1.146 -15.529 1.00 95.25 121 GLN A C 1
ATOM 952 O O . GLN A 1 121 ? 6.370 -1.492 -14.716 1.00 95.25 121 GLN A O 1
ATOM 957 N N . GLN A 1 122 ? 8.202 -0.303 -15.209 1.00 95.69 122 GLN A N 1
ATOM 958 C CA . GLN A 1 122 ? 8.378 0.244 -13.858 1.00 95.69 122 GLN A CA 1
ATOM 959 C C . GLN A 1 122 ? 7.155 1.035 -13.381 1.00 95.69 122 GLN A C 1
ATOM 961 O O . GLN A 1 122 ? 6.751 0.905 -12.229 1.00 95.69 122 GLN A O 1
ATOM 966 N N . VAL A 1 123 ? 6.540 1.833 -14.260 1.00 96.88 123 VAL A N 1
ATOM 967 C CA . VAL A 1 123 ? 5.302 2.558 -13.939 1.00 96.88 123 VAL A CA 1
ATOM 968 C C . VAL A 1 123 ? 4.154 1.580 -13.686 1.00 96.88 123 VAL A C 1
ATOM 970 O O . VAL A 1 123 ? 3.435 1.738 -12.705 1.00 96.88 123 VAL A O 1
ATOM 973 N N . ALA A 1 124 ? 3.993 0.548 -14.517 1.00 95.50 124 ALA A N 1
ATOM 974 C CA . ALA A 1 124 ? 2.954 -0.463 -14.323 1.00 95.50 124 ALA A CA 1
ATOM 975 C C . ALA A 1 124 ? 3.151 -1.270 -13.028 1.00 95.50 124 ALA A C 1
ATOM 977 O O . ALA A 1 124 ? 2.181 -1.560 -12.331 1.00 95.50 124 ALA A O 1
ATOM 978 N N . ASP A 1 125 ? 4.393 -1.616 -12.690 1.00 96.38 125 ASP A N 1
ATOM 979 C CA . ASP A 1 125 ? 4.748 -2.301 -11.445 1.00 96.38 125 ASP A CA 1
ATOM 980 C C . ASP A 1 125 ? 4.433 -1.422 -10.234 1.00 96.38 125 ASP A C 1
ATOM 982 O O . ASP A 1 125 ? 3.799 -1.887 -9.291 1.00 96.38 125 ASP A O 1
ATOM 986 N N . ARG A 1 126 ? 4.779 -0.130 -10.301 1.00 96.44 126 ARG A N 1
ATOM 987 C CA . ARG A 1 126 ? 4.469 0.836 -9.245 1.00 96.44 126 ARG A CA 1
ATOM 988 C C . ARG A 1 126 ? 2.967 1.016 -9.048 1.00 96.44 126 ARG A C 1
ATOM 990 O O . ARG A 1 126 ? 2.504 0.918 -7.926 1.00 96.44 126 ARG A O 1
ATOM 997 N N . VAL A 1 127 ? 2.195 1.174 -10.125 1.00 97.12 127 VAL A N 1
ATOM 998 C CA . VAL A 1 127 ? 0.725 1.276 -10.039 1.00 97.12 127 VAL A CA 1
ATOM 999 C C . VAL A 1 127 ? 0.109 0.012 -9.433 1.00 97.12 127 VAL A C 1
ATOM 1001 O O . VAL A 1 127 ? -0.861 0.096 -8.684 1.00 97.12 127 VAL A O 1
ATOM 1004 N N . ARG A 1 128 ? 0.649 -1.172 -9.749 1.00 96.12 128 ARG A N 1
ATOM 1005 C CA . ARG A 1 128 ? 0.205 -2.424 -9.122 1.00 96.12 128 ARG A CA 1
ATOM 1006 C C . ARG A 1 128 ? 0.531 -2.454 -7.632 1.00 96.12 128 ARG A C 1
ATOM 1008 O O . ARG A 1 128 ? -0.336 -2.846 -6.860 1.00 96.12 128 ARG A O 1
ATOM 1015 N N . GLN A 1 129 ? 1.730 -2.025 -7.245 1.00 96.19 129 GLN A N 1
ATOM 1016 C CA . GLN A 1 129 ? 2.125 -1.950 -5.841 1.00 96.19 129 GLN A CA 1
ATOM 1017 C C . GLN A 1 129 ? 1.261 -0.954 -5.064 1.00 96.19 129 GLN A C 1
ATOM 1019 O O . GLN A 1 129 ? 0.718 -1.317 -4.031 1.00 96.19 129 GLN A O 1
ATOM 1024 N N . ASP A 1 130 ? 1.053 0.250 -5.600 1.00 96.25 130 ASP A N 1
ATOM 1025 C CA . ASP A 1 130 ? 0.245 1.290 -4.956 1.00 96.25 130 ASP A CA 1
ATOM 1026 C C . ASP A 1 130 ? -1.193 0.797 -4.695 1.00 96.25 130 ASP A C 1
ATOM 1028 O O . ASP A 1 130 ? -1.757 1.068 -3.638 1.00 96.25 130 ASP A O 1
ATOM 1032 N N . ARG A 1 131 ? -1.770 0.008 -5.617 1.00 96.31 131 ARG A N 1
ATOM 1033 C CA . ARG A 1 131 ? -3.085 -0.629 -5.419 1.00 96.31 131 ARG A CA 1
ATOM 1034 C C . ARG A 1 131 ? -3.081 -1.674 -4.307 1.00 96.31 131 ARG A C 1
ATOM 1036 O O . ARG A 1 131 ? -4.034 -1.726 -3.539 1.00 96.31 131 ARG A O 1
ATOM 1043 N N . LEU A 1 132 ? -2.047 -2.514 -4.232 1.00 96.12 132 LEU A N 1
ATOM 1044 C CA . LEU A 1 132 ? -1.926 -3.509 -3.161 1.00 96.12 132 LEU A CA 1
ATOM 1045 C C . LEU A 1 132 ? -1.781 -2.825 -1.799 1.00 96.12 132 LEU A C 1
ATOM 1047 O O . LEU A 1 132 ? -2.470 -3.197 -0.855 1.00 96.12 132 LEU A O 1
ATOM 1051 N N . ASP A 1 133 ? -0.958 -1.780 -1.728 1.00 96.19 133 ASP A N 1
ATOM 1052 C CA . ASP A 1 133 ? -0.760 -0.999 -0.509 1.00 96.19 133 ASP A CA 1
ATOM 1053 C C . ASP A 1 133 ? -2.063 -0.301 -0.074 1.00 96.19 133 ASP A C 1
ATOM 1055 O O . ASP A 1 133 ? -2.370 -0.240 1.117 1.00 96.19 133 ASP A O 1
ATOM 1059 N N . GLU A 1 134 ? -2.852 0.215 -1.022 1.00 96.56 134 GLU A N 1
ATOM 1060 C CA . GLU A 1 134 ? -4.164 0.816 -0.750 1.00 96.56 134 GLU A CA 1
ATOM 1061 C C . GLU A 1 134 ? -5.187 -0.222 -0.265 1.00 96.56 134 GLU A C 1
ATOM 1063 O O . GLU A 1 134 ? -5.901 0.025 0.709 1.00 96.56 134 GLU A O 1
ATOM 1068 N N . GLU A 1 135 ? -5.230 -1.408 -0.881 1.00 96.38 135 GLU A N 1
ATOM 1069 C CA . GLU A 1 135 ? -6.078 -2.510 -0.419 1.00 96.38 135 GLU A CA 1
ATOM 1070 C C . GLU A 1 135 ? -5.704 -2.976 0.992 1.00 96.38 135 GLU A C 1
ATOM 1072 O O . GLU A 1 135 ? -6.593 -3.242 1.805 1.00 96.38 135 GLU A O 1
ATOM 1077 N N . ASP A 1 136 ? -4.412 -3.070 1.299 1.00 96.94 136 ASP A N 1
ATOM 1078 C CA . ASP A 1 136 ? -3.939 -3.494 2.613 1.00 96.94 136 ASP A CA 1
ATOM 1079 C C . ASP A 1 136 ? -4.234 -2.444 3.691 1.00 96.94 136 ASP A C 1
ATOM 1081 O O . ASP A 1 136 ? -4.698 -2.815 4.773 1.00 96.94 136 ASP A O 1
ATOM 1085 N N . ARG A 1 137 ? -4.091 -1.145 3.388 1.00 96.06 137 ARG A N 1
ATOM 1086 C CA . ARG A 1 137 ? -4.554 -0.064 4.282 1.00 96.06 137 ARG A CA 1
ATOM 1087 C C . ARG A 1 137 ? -6.058 -0.147 4.518 1.00 96.06 137 ARG A C 1
ATOM 1089 O O . ARG A 1 137 ? -6.489 -0.203 5.662 1.00 96.06 137 ARG A O 1
ATOM 1096 N N . ALA A 1 138 ? -6.855 -0.293 3.460 1.00 96.56 138 ALA A N 1
ATOM 1097 C CA . ALA A 1 138 ? -8.305 -0.412 3.592 1.00 96.56 138 ALA A CA 1
ATOM 1098 C C . ALA A 1 138 ? -8.731 -1.647 4.412 1.00 96.56 138 ALA A C 1
ATOM 1100 O O . ALA A 1 138 ? -9.762 -1.628 5.088 1.00 96.56 138 ALA A O 1
ATOM 1101 N N . ARG A 1 139 ? -7.967 -2.748 4.363 1.00 96.44 139 ARG A N 1
ATOM 1102 C CA . ARG A 1 139 ? -8.197 -3.921 5.224 1.00 96.44 139 ARG A CA 1
ATOM 1103 C C . ARG A 1 139 ? -7.849 -3.627 6.681 1.00 96.44 139 ARG A C 1
ATOM 1105 O O . ARG A 1 139 ? -8.608 -4.050 7.551 1.00 96.44 139 ARG A O 1
ATOM 1112 N N . GLN A 1 140 ? -6.743 -2.931 6.941 1.00 96.25 140 GLN A N 1
ATOM 1113 C CA . GLN A 1 140 ? -6.352 -2.515 8.290 1.00 96.25 140 GLN A CA 1
ATOM 1114 C C . GLN A 1 140 ? -7.398 -1.579 8.897 1.00 96.25 140 GLN A C 1
ATOM 1116 O O . GLN A 1 140 ? -7.897 -1.879 9.978 1.00 96.25 140 GLN A O 1
ATOM 1121 N N . ASP A 1 141 ? -7.837 -0.561 8.157 1.00 97.00 141 ASP A N 1
ATOM 1122 C CA . ASP A 1 141 ? -8.866 0.384 8.601 1.00 97.00 141 ASP A CA 1
ATOM 1123 C C . ASP A 1 141 ? -10.160 -0.347 8.991 1.00 97.00 141 ASP A C 1
ATOM 1125 O O . ASP A 1 141 ? -10.699 -0.148 10.077 1.00 97.00 141 ASP A O 1
ATOM 1129 N N . ARG A 1 142 ? -10.627 -1.299 8.166 1.00 96.12 142 ARG A N 1
ATOM 1130 C CA . ARG A 1 142 ? -11.811 -2.119 8.493 1.00 96.12 142 ARG A CA 1
ATOM 1131 C C . ARG A 1 142 ? -11.614 -2.981 9.740 1.00 96.12 142 ARG A C 1
ATOM 1133 O O . ARG A 1 142 ? -12.573 -3.216 10.474 1.00 96.12 142 ARG A O 1
ATOM 1140 N N . GLN A 1 143 ? -10.408 -3.500 9.970 1.00 96.94 143 GLN A N 1
ATOM 1141 C CA . GLN A 1 143 ? -10.103 -4.267 11.179 1.00 96.94 143 GLN A CA 1
ATOM 1142 C C . GLN A 1 143 ? -10.068 -3.370 12.418 1.00 96.94 143 GLN A C 1
ATOM 1144 O O . GLN A 1 143 ? -10.551 -3.779 13.472 1.00 96.94 143 GLN A O 1
ATOM 1149 N N . GLU A 1 144 ? -9.517 -2.165 12.308 1.00 96.62 144 GLU A N 1
ATOM 1150 C CA . GLU A 1 144 ? -9.498 -1.183 13.392 1.00 96.62 144 GLU A CA 1
ATOM 1151 C C . GLU A 1 144 ? -10.906 -0.687 13.720 1.00 96.62 144 GLU A C 1
ATOM 1153 O O . GLU A 1 144 ? -11.302 -0.726 14.883 1.00 96.62 144 GLU A O 1
ATOM 1158 N N . GLU A 1 145 ? -11.715 -0.353 12.714 1.00 96.94 145 GLU A N 1
ATOM 1159 C CA . GLU A 1 145 ? -13.130 -0.022 12.901 1.00 96.94 145 GLU A CA 1
ATOM 1160 C C . GLU A 1 145 ? -13.900 -1.161 13.581 1.00 96.94 145 GLU A C 1
ATOM 1162 O O . GLU A 1 145 ? -14.705 -0.920 14.483 1.00 96.94 145 GLU A O 1
ATOM 1167 N N . ALA A 1 146 ? -13.653 -2.415 13.186 1.00 97.00 146 ALA A N 1
ATOM 1168 C CA . ALA A 1 146 ? -14.282 -3.571 13.820 1.00 97.00 146 ALA A CA 1
ATOM 1169 C C . ALA A 1 146 ? -13.873 -3.711 15.296 1.00 97.00 146 ALA A C 1
ATOM 1171 O O . ALA A 1 146 ? -14.731 -3.976 16.139 1.00 97.00 146 ALA A O 1
ATOM 1172 N N . LYS A 1 147 ? -12.592 -3.487 15.623 1.00 97.94 147 LYS A N 1
ATOM 1173 C CA . LYS A 1 147 ? -12.102 -3.475 17.012 1.00 97.94 147 LYS A CA 1
ATOM 1174 C C . LYS A 1 147 ? -12.749 -2.357 17.825 1.00 97.94 147 LYS A C 1
ATOM 1176 O O . LYS A 1 147 ? -13.186 -2.615 18.941 1.00 97.94 147 LYS A O 1
ATOM 1181 N N . ILE A 1 148 ? -12.852 -1.148 17.271 1.00 96.44 148 ILE A N 1
ATOM 1182 C CA . ILE A 1 148 ? -13.498 -0.009 17.940 1.00 96.44 148 ILE A CA 1
ATOM 1183 C C . ILE A 1 148 ? -14.961 -0.338 18.237 1.00 96.44 148 ILE A C 1
ATOM 1185 O O . ILE A 1 148 ? -15.380 -0.239 19.385 1.00 96.44 148 ILE A O 1
ATOM 1189 N N . ARG A 1 149 ? -15.720 -0.832 17.251 1.00 96.62 149 ARG A N 1
ATOM 1190 C CA . ARG A 1 149 ? -17.125 -1.229 17.458 1.00 96.62 149 ARG A CA 1
ATOM 1191 C C . ARG A 1 149 ? -17.280 -2.329 18.504 1.00 96.62 149 ARG A C 1
ATOM 1193 O O . ARG A 1 149 ? -18.266 -2.347 19.238 1.00 96.62 149 ARG A O 1
ATOM 1200 N N . GLN A 1 150 ? -16.333 -3.265 18.567 1.00 97.62 150 GLN A N 1
ATOM 1201 C CA . GLN A 1 150 ? -16.334 -4.300 19.595 1.00 97.62 150 GLN A CA 1
ATOM 1202 C C . GLN A 1 150 ? -16.106 -3.700 20.987 1.00 97.62 150 GLN A C 1
ATOM 1204 O O . GLN A 1 150 ? -16.876 -4.005 21.894 1.00 97.62 150 GLN A O 1
ATOM 1209 N N . LEU A 1 151 ? -15.121 -2.810 21.134 1.00 97.38 151 LEU A N 1
ATOM 1210 C CA . LEU A 1 151 ? -14.854 -2.106 22.389 1.00 97.38 151 LEU A CA 1
ATOM 1211 C C . LEU A 1 151 ? -16.045 -1.247 22.825 1.00 97.38 151 LEU A C 1
ATOM 1213 O O . LEU A 1 151 ? -16.436 -1.295 23.983 1.00 97.38 151 LEU A O 1
ATOM 1217 N N . GLU A 1 152 ? -16.684 -0.525 21.904 1.00 97.06 152 GLU A N 1
ATOM 1218 C CA . GLU A 1 152 ? -17.906 0.236 22.192 1.00 97.06 152 GLU A CA 1
ATOM 1219 C C . GLU A 1 152 ? -19.040 -0.674 22.688 1.00 97.06 152 GLU A C 1
ATOM 1221 O O . GLU A 1 152 ? -19.752 -0.333 23.635 1.00 97.06 152 GLU A O 1
ATOM 1226 N N . ALA A 1 153 ? -19.201 -1.856 22.082 1.00 97.19 153 ALA A N 1
ATOM 1227 C CA . ALA A 1 153 ? -20.184 -2.839 22.523 1.00 97.19 153 ALA A CA 1
ATOM 1228 C C . ALA A 1 153 ? -19.847 -3.424 23.904 1.00 97.19 153 ALA A C 1
ATOM 1230 O O . ALA A 1 153 ? -20.761 -3.661 24.696 1.00 97.19 153 ALA A O 1
ATOM 1231 N N . ASP A 1 154 ? -18.565 -3.651 24.198 1.00 97.06 154 ASP A N 1
ATOM 1232 C CA . ASP A 1 154 ? -18.088 -4.096 25.509 1.00 97.06 154 ASP A CA 1
ATOM 1233 C C . ASP A 1 154 ? -18.332 -3.032 26.583 1.00 97.06 154 ASP A C 1
ATOM 1235 O O . ASP A 1 154 ? -19.000 -3.325 27.574 1.00 97.06 154 ASP A O 1
ATOM 1239 N N . CYS A 1 155 ? -17.943 -1.778 26.342 1.00 97.00 155 CYS A N 1
ATOM 1240 C CA . CYS A 1 155 ? -18.228 -0.668 27.253 1.00 97.00 155 CYS A CA 1
ATOM 1241 C C . CYS A 1 155 ? -19.737 -0.506 27.494 1.00 97.00 155 CYS A C 1
ATOM 1243 O O . CYS A 1 155 ? -20.181 -0.370 28.632 1.00 97.00 155 CYS A O 1
ATOM 1245 N N . ALA A 1 156 ? -20.564 -0.607 26.448 1.00 96.12 156 ALA A N 1
ATOM 1246 C CA . ALA A 1 156 ? -22.017 -0.531 26.598 1.00 96.12 156 ALA A CA 1
ATOM 1247 C C . ALA A 1 156 ? -22.604 -1.705 27.405 1.00 96.12 156 ALA A C 1
ATOM 1249 O O . ALA A 1 156 ? -23.639 -1.549 28.063 1.00 96.12 156 ALA A O 1
ATOM 1250 N N . ARG A 1 157 ? -21.986 -2.894 27.346 1.00 96.81 157 ARG A N 1
ATOM 1251 C CA . ARG A 1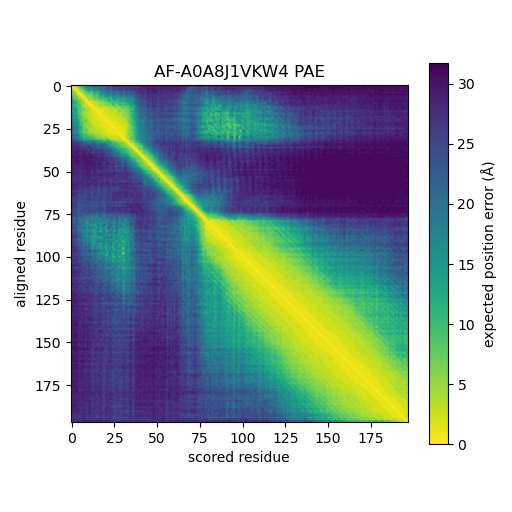 157 ? -22.357 -4.040 28.191 1.00 96.81 157 ARG A CA 1
ATOM 1252 C C . ARG A 1 157 ? -21.979 -3.786 29.646 1.00 96.81 157 ARG A C 1
ATOM 1254 O O . ARG A 1 157 ? -22.830 -3.977 30.515 1.00 96.81 157 ARG A O 1
ATOM 1261 N N . GLU A 1 158 ? -20.758 -3.330 29.900 1.00 96.31 158 GLU A N 1
ATOM 1262 C CA . GLU A 1 158 ? -20.268 -3.009 31.243 1.00 96.31 158 GLU A CA 1
ATOM 1263 C C . GLU A 1 158 ? -21.114 -1.916 31.905 1.00 96.31 158 GLU A C 1
ATOM 1265 O O . GLU A 1 158 ? -21.582 -2.106 33.026 1.00 96.31 158 GLU A O 1
ATOM 1270 N N . ASP A 1 159 ? -21.449 -0.847 31.181 1.00 96.81 159 ASP A N 1
ATOM 1271 C CA . ASP A 1 159 ? -22.328 0.222 31.670 1.00 96.81 159 ASP A CA 1
ATOM 1272 C C . ASP A 1 159 ? -23.707 -0.297 32.102 1.00 96.81 159 ASP A C 1
ATOM 1274 O O . ASP A 1 159 ? -24.291 0.169 33.087 1.00 96.81 159 ASP A O 1
ATOM 1278 N N . ARG A 1 160 ? -24.272 -1.261 31.363 1.00 95.94 160 ARG A N 1
ATOM 1279 C CA . ARG A 1 160 ? -25.558 -1.880 31.725 1.00 95.94 160 ARG A CA 1
ATOM 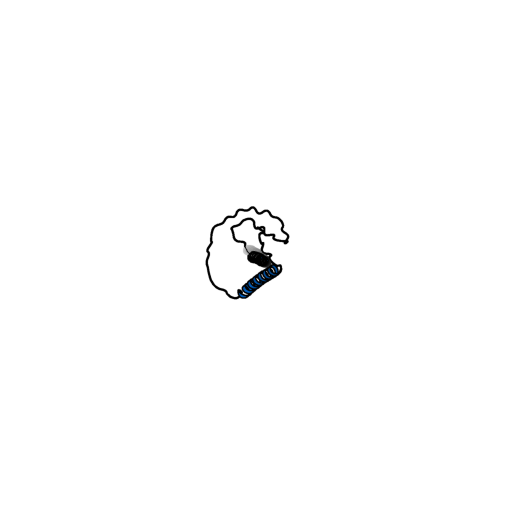1280 C C . ARG A 1 160 ? -25.426 -2.728 32.982 1.00 95.94 160 ARG A C 1
ATOM 1282 O O . ARG A 1 160 ? -26.297 -2.637 33.846 1.00 95.94 160 ARG A O 1
ATOM 1289 N N . LEU A 1 161 ? -24.364 -3.527 33.091 1.00 96.56 161 LEU A N 1
ATOM 1290 C CA . LEU A 1 161 ? -24.094 -4.337 34.280 1.00 96.56 161 LEU A CA 1
ATOM 1291 C C . LEU A 1 161 ? -23.901 -3.450 35.510 1.00 96.56 161 LEU A C 1
ATOM 1293 O O . LEU A 1 161 ? -24.539 -3.687 36.534 1.00 96.56 161 LEU A O 1
ATOM 1297 N N . PHE A 1 162 ? -23.133 -2.370 35.372 1.00 97.06 162 PHE A N 1
ATOM 1298 C CA . PHE A 1 162 ? -22.921 -1.393 36.431 1.00 97.06 162 PHE A CA 1
ATOM 1299 C C . PHE A 1 162 ? -24.238 -0.753 36.890 1.00 97.06 162 PHE A C 1
ATOM 1301 O O . PHE A 1 162 ? -24.523 -0.701 38.084 1.00 97.06 162 PHE A O 1
ATOM 1308 N N . LYS A 1 163 ? -25.111 -0.334 35.962 1.00 97.06 163 LYS A N 1
ATOM 1309 C CA . LYS A 1 163 ? -26.441 0.203 36.312 1.00 97.06 163 LYS A CA 1
ATOM 1310 C C . LYS A 1 163 ? -27.297 -0.804 37.081 1.00 97.06 163 LYS A C 1
ATOM 1312 O O . LYS A 1 163 ? -27.979 -0.418 38.031 1.00 97.06 163 LYS A O 1
ATOM 1317 N N . VAL A 1 164 ? -27.267 -2.078 36.688 1.00 96.94 164 VAL A N 1
ATOM 1318 C CA . VAL A 1 164 ? -27.981 -3.152 37.397 1.00 96.94 164 VAL A CA 1
ATOM 1319 C C . VAL A 1 164 ? -27.412 -3.346 38.804 1.00 96.94 164 VAL A C 1
ATOM 1321 O O . VAL A 1 164 ? -28.177 -3.473 39.758 1.00 96.94 164 VAL A O 1
ATOM 1324 N N . GLU A 1 165 ? -26.091 -3.325 38.957 1.00 97.00 165 GLU A N 1
ATOM 1325 C CA . GLU A 1 165 ? -25.423 -3.483 40.250 1.00 97.00 165 GLU A CA 1
ATOM 1326 C C . GLU A 1 165 ? -25.694 -2.312 41.205 1.00 97.00 165 GLU A C 1
ATOM 1328 O O . GLU A 1 165 ? -25.999 -2.526 42.383 1.00 97.00 165 GLU A O 1
ATOM 1333 N N . VAL A 1 166 ? -25.688 -1.080 40.692 1.00 97.44 166 VAL A N 1
ATOM 1334 C CA . VAL A 1 166 ? -26.072 0.115 41.456 1.00 97.44 166 VAL A CA 1
ATOM 1335 C C . VAL A 1 166 ? -27.535 0.026 41.898 1.00 97.44 166 VAL A C 1
ATOM 1337 O O . VAL A 1 166 ? -27.836 0.238 43.074 1.00 97.44 166 VAL A O 1
ATOM 1340 N N . ALA A 1 167 ? -28.450 -0.342 40.994 1.00 96.31 167 ALA A N 1
ATOM 1341 C CA . ALA A 1 167 ? -29.866 -0.504 41.328 1.00 96.31 167 ALA A CA 1
ATOM 1342 C C . ALA A 1 167 ? -30.086 -1.599 42.386 1.00 96.31 167 ALA A C 1
ATOM 1344 O O . ALA A 1 167 ? -30.862 -1.411 43.325 1.00 96.31 167 ALA A O 1
ATOM 1345 N N . ARG A 1 168 ? -29.366 -2.722 42.273 1.00 97.25 168 ARG A N 1
ATOM 1346 C CA . ARG A 1 168 ? -29.396 -3.811 43.256 1.00 97.25 168 ARG A CA 1
ATOM 1347 C C . ARG A 1 168 ? -28.908 -3.339 44.624 1.00 97.25 168 ARG A C 1
ATOM 1349 O O . ARG A 1 168 ? -29.578 -3.601 45.618 1.00 97.25 168 ARG A O 1
ATOM 1356 N N . SER A 1 169 ? -27.783 -2.630 44.672 1.00 97.12 169 SER A N 1
ATOM 1357 C CA . SER A 1 169 ? -27.222 -2.090 45.915 1.00 97.12 169 SER A CA 1
ATOM 1358 C C . SER A 1 169 ? -28.183 -1.111 46.592 1.00 97.12 169 SER A C 1
ATOM 1360 O O . SER A 1 169 ? -28.430 -1.214 47.791 1.00 97.12 169 SER A O 1
ATOM 1362 N N . HIS A 1 170 ? -28.811 -0.218 45.819 1.00 96.75 170 HIS A N 1
ATOM 1363 C CA . HIS A 1 170 ? -29.819 0.704 46.345 1.00 96.75 170 HIS A CA 1
ATOM 1364 C C . HIS A 1 170 ? -31.055 -0.032 46.888 1.00 96.75 170 HIS A C 1
ATOM 1366 O O . HIS A 1 170 ? -31.591 0.330 47.936 1.00 96.75 170 HIS A O 1
ATOM 1372 N N . HIS A 1 171 ? -31.515 -1.079 46.197 1.00 95.75 171 HIS A N 1
ATOM 1373 C CA . HIS A 1 171 ? -32.646 -1.880 46.658 1.00 95.75 171 HIS A CA 1
ATOM 1374 C C . HIS A 1 171 ? -32.337 -2.621 47.967 1.00 95.75 171 HIS A C 1
ATOM 1376 O O . HIS A 1 171 ? -33.164 -2.618 48.878 1.00 95.75 171 HIS A O 1
ATOM 1382 N N . LEU A 1 172 ? -31.139 -3.202 48.094 1.00 97.00 172 LEU A N 1
ATOM 1383 C CA . LEU A 1 172 ? -30.694 -3.846 49.332 1.00 97.00 172 LEU A CA 1
ATOM 1384 C C . LEU A 1 172 ? -30.650 -2.850 50.497 1.00 97.00 172 LEU A C 1
ATOM 1386 O O . LEU A 1 172 ? -31.237 -3.123 51.540 1.00 97.00 172 LEU A O 1
ATOM 1390 N N . ALA A 1 173 ? -30.079 -1.661 50.289 1.00 95.94 173 ALA A N 1
ATOM 1391 C CA . ALA A 1 173 ? -30.055 -0.610 51.307 1.00 95.94 173 ALA A CA 1
ATOM 1392 C C . ALA A 1 173 ? -31.471 -0.166 51.737 1.00 95.94 173 ALA A C 1
ATOM 1394 O O . ALA A 1 173 ? -31.730 0.074 52.918 1.00 95.94 173 ALA A O 1
ATOM 1395 N N . GLN A 1 174 ? -32.424 -0.093 50.799 1.00 96.69 174 GLN A N 1
ATOM 1396 C CA . GLN A 1 174 ? -33.831 0.171 51.125 1.00 96.69 174 GLN A CA 1
ATOM 1397 C C . GLN A 1 174 ? -34.452 -0.938 51.978 1.00 96.69 174 GLN A C 1
ATOM 1399 O O . GLN A 1 174 ? -35.174 -0.636 52.929 1.00 96.69 174 GLN A O 1
ATOM 1404 N N . LEU A 1 175 ? -34.191 -2.207 51.655 1.00 96.75 175 LEU A N 1
ATOM 1405 C CA . LEU A 1 175 ? -34.694 -3.340 52.434 1.00 96.75 175 LEU A CA 1
ATOM 1406 C C . LEU A 1 175 ? -34.114 -3.343 53.852 1.00 96.75 175 LEU A C 1
ATOM 1408 O O . LEU A 1 175 ? -34.871 -3.511 54.808 1.00 96.75 175 LEU A O 1
ATOM 1412 N N . GLU A 1 176 ? -32.813 -3.095 54.002 1.00 96.12 176 GLU A N 1
ATOM 1413 C CA . GLU A 1 176 ? -32.152 -2.970 55.307 1.00 96.12 176 GLU A CA 1
ATOM 1414 C C . GLU A 1 176 ? -32.769 -1.834 56.134 1.00 96.12 176 GLU A C 1
ATOM 1416 O O . GLU A 1 176 ? -33.157 -2.032 57.286 1.00 96.12 176 GLU A O 1
ATOM 1421 N N . SER A 1 177 ? -32.977 -0.661 55.528 1.00 95.75 177 SER A N 1
ATOM 1422 C CA . SER A 1 177 ? -33.643 0.469 56.186 1.00 95.75 177 SER A CA 1
ATOM 1423 C C . SER A 1 177 ? -35.065 0.124 56.653 1.00 95.75 177 SER A C 1
ATOM 1425 O O . SER A 1 177 ? -35.442 0.433 57.787 1.00 95.75 177 SER A O 1
ATOM 1427 N N . GLN A 1 178 ? -35.850 -0.573 55.824 1.00 95.25 178 GLN A N 1
ATOM 1428 C CA . GLN A 1 178 ? -37.192 -1.026 56.200 1.00 95.25 178 GLN A CA 1
ATOM 1429 C C . GLN A 1 178 ? -37.163 -2.038 57.350 1.00 95.25 178 GLN A C 1
ATOM 1431 O O . GLN A 1 178 ? -38.008 -1.962 58.246 1.00 95.25 178 GLN A O 1
ATOM 1436 N N . GLN A 1 179 ? -36.208 -2.972 57.351 1.00 95.12 179 GLN A N 1
ATOM 1437 C CA . GLN A 1 179 ? -36.037 -3.934 58.441 1.00 95.12 179 GLN A CA 1
ATOM 1438 C C . GLN A 1 179 ? -35.696 -3.227 59.753 1.00 95.12 179 GLN A C 1
ATOM 1440 O O . GLN A 1 179 ? -36.340 -3.495 60.768 1.00 95.12 179 GLN A O 1
ATOM 1445 N N . HIS A 1 180 ? -34.769 -2.266 59.728 1.00 93.62 180 HIS A N 1
ATOM 1446 C CA . HIS A 1 180 ? -34.450 -1.452 60.899 1.00 93.62 180 HIS A CA 1
ATOM 1447 C C . HIS A 1 180 ? -35.663 -0.651 61.393 1.00 93.62 180 HIS A C 1
ATOM 1449 O O . HIS A 1 180 ? -35.949 -0.649 62.589 1.00 93.62 180 HIS A O 1
ATOM 1455 N N . GLY A 1 181 ? -36.435 -0.038 60.490 1.00 95.56 181 GLY A N 1
ATOM 1456 C CA . GLY A 1 181 ? -37.665 0.673 60.849 1.00 95.56 181 GLY A CA 1
ATOM 1457 C C . GLY A 1 181 ? -38.704 -0.225 61.531 1.00 95.56 181 GLY A C 1
ATOM 1458 O O . GLY A 1 181 ? -39.269 0.155 62.558 1.00 95.56 181 GLY A O 1
ATOM 1459 N N . ARG A 1 182 ? -38.917 -1.442 61.012 1.00 95.56 182 ARG A N 1
ATOM 1460 C CA . ARG A 1 182 ? -39.820 -2.439 61.616 1.00 95.56 182 ARG A CA 1
ATOM 1461 C C . ARG A 1 182 ? -39.319 -2.925 62.974 1.00 95.56 182 ARG A C 1
ATOM 1463 O O . ARG A 1 182 ? -40.120 -3.036 63.895 1.00 95.56 182 ARG A O 1
ATOM 1470 N N . ALA A 1 183 ? -38.017 -3.164 63.124 1.00 94.62 183 ALA A N 1
ATOM 1471 C CA . ALA A 1 183 ? -37.426 -3.559 64.403 1.00 94.62 183 ALA A CA 1
ATOM 1472 C C . ALA A 1 183 ? -37.627 -2.477 65.482 1.00 94.62 183 ALA A C 1
ATOM 1474 O O . ALA A 1 183 ? -37.969 -2.788 66.623 1.00 94.62 183 ALA A O 1
ATOM 1475 N N . ILE A 1 184 ? -37.504 -1.197 65.111 1.00 94.62 184 ILE A N 1
ATOM 1476 C CA . ILE A 1 184 ? -37.784 -0.064 66.010 1.00 94.62 184 ILE A CA 1
ATOM 1477 C C . ILE A 1 184 ? -39.274 -0.006 66.388 1.00 94.62 184 ILE A C 1
ATOM 1479 O O . ILE A 1 184 ? -39.619 0.299 67.527 1.00 94.62 184 ILE A O 1
ATOM 1483 N N . GLN A 1 185 ? -40.181 -0.274 65.447 1.00 94.62 185 GLN A N 1
ATOM 1484 C CA . GLN A 1 185 ? -41.619 -0.304 65.738 1.00 94.62 185 GLN A CA 1
ATOM 1485 C C . GLN A 1 185 ? -41.992 -1.461 66.669 1.00 94.62 185 GLN A C 1
ATOM 1487 O O . GLN A 1 185 ? -42.734 -1.246 67.623 1.00 94.62 185 GLN A O 1
ATOM 1492 N N . LEU A 1 186 ? -41.449 -2.658 66.431 1.00 95.38 186 LEU A N 1
ATOM 1493 C CA . LEU A 1 186 ? -41.666 -3.823 67.290 1.00 95.38 186 LEU A CA 1
ATOM 1494 C C . LEU A 1 186 ? -41.181 -3.562 68.715 1.00 95.38 186 LEU A C 1
ATOM 1496 O O . LEU A 1 186 ? -41.951 -3.740 69.649 1.00 95.38 186 LEU A O 1
ATOM 1500 N N . THR A 1 187 ? -39.966 -3.037 68.881 1.00 94.38 187 THR A N 1
ATOM 1501 C CA . THR A 1 187 ? -39.438 -2.697 70.216 1.00 94.38 187 THR A CA 1
ATOM 1502 C C . THR A 1 187 ? -40.286 -1.644 70.932 1.00 94.38 187 THR A C 1
ATOM 1504 O O . THR A 1 187 ? -40.514 -1.753 72.134 1.00 94.38 187 THR A O 1
ATOM 1507 N N . LYS A 1 188 ? -40.827 -0.645 70.219 1.00 95.56 188 LYS A N 1
ATOM 1508 C CA . LYS A 1 188 ? -41.793 0.302 70.806 1.00 95.56 188 LYS A CA 1
ATOM 1509 C C . LYS A 1 188 ? -43.072 -0.390 71.281 1.00 95.56 188 LYS A C 1
ATOM 1511 O O . LYS A 1 188 ? -43.509 -0.122 72.396 1.00 95.56 188 LYS A O 1
ATOM 1516 N N . LEU A 1 189 ? -43.647 -1.273 70.464 1.00 95.31 189 LEU A N 1
ATOM 1517 C CA . LEU A 1 189 ? -44.853 -2.026 70.822 1.00 95.31 189 LEU A CA 1
ATOM 1518 C C . LEU A 1 189 ? -44.608 -2.962 72.014 1.00 95.31 189 LEU A C 1
ATOM 1520 O O . LEU A 1 189 ? -45.440 -3.027 72.913 1.00 95.31 189 LEU A O 1
ATOM 1524 N N . GLU A 1 190 ? -43.456 -3.635 72.063 1.00 94.56 190 GLU A N 1
ATOM 1525 C CA . GLU A 1 190 ? -43.041 -4.467 73.201 1.00 94.56 190 GLU A CA 1
ATOM 1526 C C . GLU A 1 190 ? -42.948 -3.640 74.492 1.00 94.56 190 GLU A C 1
ATOM 1528 O O . GLU A 1 190 ? -43.458 -4.055 75.534 1.00 94.56 190 GLU A O 1
ATOM 1533 N N . MET A 1 191 ? -42.363 -2.438 74.427 1.00 93.81 191 MET A N 1
ATOM 1534 C CA . MET A 1 191 ? -42.303 -1.524 75.572 1.00 93.81 191 MET A CA 1
ATOM 1535 C C . MET A 1 191 ? -43.684 -1.021 76.011 1.00 93.81 191 MET A C 1
ATOM 1537 O O . MET A 1 191 ? -43.911 -0.838 77.204 1.00 93.81 191 MET A O 1
ATOM 1541 N N . GLU A 1 192 ? -44.593 -0.739 75.077 1.00 94.19 192 GLU A N 1
ATOM 1542 C CA . GLU A 1 192 ? -45.962 -0.325 75.401 1.00 94.19 192 GLU A CA 1
ATOM 1543 C C . GLU A 1 192 ? -46.758 -1.457 76.051 1.00 94.19 192 GLU A C 1
ATOM 1545 O O . GLU A 1 192 ? -47.414 -1.225 77.064 1.00 94.19 192 GLU A O 1
ATOM 1550 N N . LEU A 1 193 ? -46.642 -2.683 75.534 1.00 93.56 193 LEU A N 1
ATOM 1551 C CA . LEU A 1 193 ? -47.263 -3.867 76.126 1.00 93.56 193 LEU A CA 1
ATOM 1552 C C . LEU A 1 193 ? -46.773 -4.090 77.563 1.00 93.56 193 LEU A C 1
ATOM 1554 O O . LEU A 1 193 ? -47.585 -4.291 78.462 1.00 93.56 193 LEU A O 1
ATOM 1558 N N . ALA A 1 194 ? -45.460 -3.988 77.790 1.00 90.94 194 ALA A N 1
ATOM 1559 C CA . ALA A 1 194 ? -44.860 -4.141 79.114 1.00 90.94 194 ALA A CA 1
ATOM 1560 C C . ALA A 1 194 ? -45.339 -3.087 80.128 1.00 90.94 194 ALA A C 1
ATOM 1562 O O . ALA A 1 194 ? -45.280 -3.334 81.325 1.00 90.94 194 ALA A O 1
ATOM 1563 N N . LYS A 1 195 ? -45.811 -1.917 79.676 1.00 94.19 195 LYS A N 1
ATOM 1564 C CA . LYS A 1 195 ? -46.413 -0.896 80.554 1.00 94.19 195 LYS A CA 1
ATOM 1565 C C . LYS A 1 195 ? -47.869 -1.190 80.919 1.00 94.19 195 LYS A C 1
ATOM 1567 O O . LYS A 1 195 ? -48.371 -0.583 81.859 1.00 94.19 195 LYS A O 1
ATOM 1572 N N . MET A 1 196 ? -48.566 -2.013 80.134 1.00 87.44 196 MET A N 1
ATOM 1573 C CA . MET A 1 196 ? -49.970 -2.370 80.379 1.00 87.44 196 MET A CA 1
ATOM 1574 C C . MET A 1 196 ? -50.131 -3.622 81.251 1.00 87.44 196 MET A C 1
ATOM 1576 O O . MET A 1 196 ? -51.233 -3.862 81.744 1.00 87.44 196 MET A O 1
ATOM 1580 N N . GLN A 1 197 ? -49.069 -4.419 81.398 1.00 76.50 197 GLN A N 1
ATOM 1581 C CA . GLN A 1 197 ? -48.984 -5.557 82.320 1.00 76.50 197 GLN A CA 1
ATOM 1582 C C . GLN A 1 197 ? -48.591 -5.089 83.721 1.00 76.50 197 GLN A C 1
ATOM 1584 O O . GLN A 1 197 ? -49.132 -5.674 84.685 1.00 76.50 197 GLN A O 1
#

Foldseek 3Di:
DDDDDPPPDVVNVVVLVVVLVVVLVVVVVVVVVVPPDDDDDDDDDDDDDDDDDDDDDDDDDDPDDP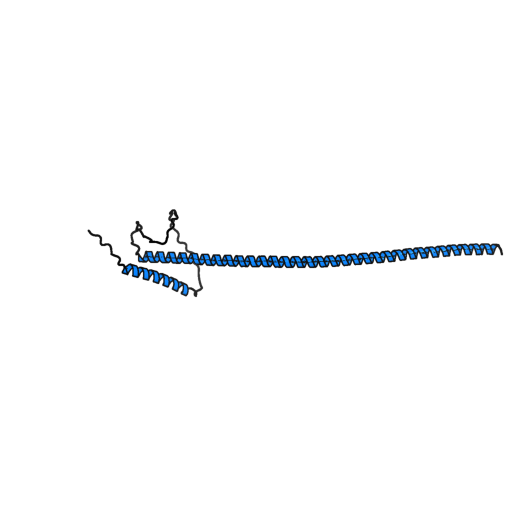PDDPDDDDDDPDPVSNVSNVVSVVVVVVVVVVVVVVVVVVVVVVVVVVVVVVVVVVVVVVVVVVVVVVVVVVVVVVVVVVVVVVVVVVVVVVVVVVVVVVVVVVVVVVVVVVVVVVVVVVVVVVVVVVVVD

Sequence (197 aa):
MISSFPQIRASDFAALRRLASRTRRRLERERRGRGGQRGSGMAREKPGGGSLAGTWRREESSAEDIVVHPRRTSGKPISIADAMIAT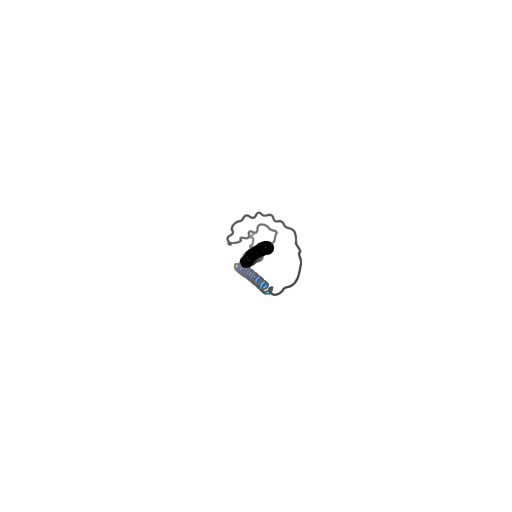ARLQFEAGERDRRARIEEAKLAQQERLNEAKTRQQVADRVRQDRLDEEDRARQDRQEEAKIRQLEADCAREDRLFKVEVARSHHLAQLESQQHGRAIQLTKLEMELAKMQ

Radius of gyration: 56.62 Å; Cα contacts (8 Å, |Δi|>4): 13; chains: 1; bounding box: 106×42×166 Å

Secondary structure (DSSP, 8-state):
---------HHHHHHHHHHHHHHHHHHHHHHHHTTS---------PPP--------------S----------TT----HHHHHHHHHHHHHHHHHHHHHHHHHHHHHHHHHHHHHHHHHHHHHHHHHHHHHHHHHHHHHHHHHHHHHHHHHHHHHHHHHHHHHHHHHHHHHHHHHHHHHHHHHHHHHHHHHHHHH-

Mean predicted aligned error: 18.96 Å

Solvent-accessible surface area (backbone atoms only — not comparable to full-atom values): 11967 Å² total; per-residue (Å²): 137,85,82,84,72,84,78,81,50,75,70,54,57,54,50,44,54,51,48,45,53,47,52,52,53,48,56,55,47,53,56,66,65,59,75,75,73,87,79,88,76,91,80,93,76,86,83,80,88,81,90,78,90,74,86,85,76,91,70,92,73,73,98,70,80,90,77,83,73,89,75,87,69,85,96,60,87,76,49,71,58,58,54,48,46,50,51,54,49,52,54,51,52,50,54,49,50,54,52,49,50,53,51,52,51,53,51,50,56,51,50,50,53,52,51,52,50,49,51,54,48,52,51,52,52,47,56,53,49,55,51,52,55,50,52,52,49,56,50,49,51,53,51,51,52,51,50,50,55,49,50,52,52,48,51,56,49,51,54,51,52,49,54,51,51,52,52,49,52,53,50,51,54,50,50,52,52,50,51,52,53,49,52,54,50,49,54,49,51,52,56,53,52,64,73,75,108

pLDDT: mean 75.02, std 23.52, range [31.38, 97.94]